Protein AF-A0A3D5G929-F1 (afdb_monomer)

Sequence (190 aa):
MGFYLAQMVGDTRGYILNRDEYFLKDYQKNLLKFQKLAESVGNKIENPSQKELLKTLIKLQKEYDDYYDKMIQLVKQGKQKEALELFSTKKGALILNEYYELNNYFGEKEQELLDAVTSNAEENIRFLVSAVLVGAVLGITIALITAFLISSGIAKTIGEAVNAIATSSTEIATTVEQQERTAIQQSAAV

Structure (mmCIF, N/CA/C/O backbone):
data_AF-A0A3D5G929-F1
#
_entry.id   AF-A0A3D5G929-F1
#
loop_
_atom_site.group_PDB
_atom_site.id
_atom_site.type_symbol
_atom_site.label_atom_id
_atom_site.label_alt_id
_atom_site.label_comp_id
_atom_site.label_asym_id
_atom_site.label_entity_id
_atom_site.label_seq_id
_atom_site.pdbx_PDB_ins_code
_atom_site.Cartn_x
_atom_site.Cartn_y
_atom_site.Cartn_z
_atom_site.occupancy
_atom_site.B_iso_or_equiv
_atom_site.auth_seq_id
_atom_site.auth_comp_id
_atom_site.auth_asym_id
_atom_site.auth_atom_id
_atom_site.pdbx_PDB_model_num
ATOM 1 N N . MET A 1 1 ? -7.472 -2.658 5.749 1.00 86.75 1 MET A N 1
ATOM 2 C CA . MET A 1 1 ? -7.748 -2.942 7.178 1.00 86.75 1 MET A CA 1
ATOM 3 C C . MET A 1 1 ? -8.923 -2.129 7.709 1.00 86.75 1 MET A C 1
ATOM 5 O O . MET A 1 1 ? -9.816 -2.741 8.284 1.00 86.75 1 MET A O 1
ATOM 9 N N . GLY A 1 2 ? -8.992 -0.817 7.438 1.00 89.88 2 GLY A N 1
ATOM 10 C CA . GLY A 1 2 ? -10.097 0.047 7.889 1.00 89.88 2 GLY A CA 1
ATOM 11 C C . GLY A 1 2 ? -11.519 -0.466 7.612 1.00 89.88 2 GLY A C 1
ATOM 12 O O . GLY A 1 2 ? -12.384 -0.308 8.464 1.00 89.88 2 GLY A O 1
ATOM 13 N N . PHE A 1 3 ? -11.755 -1.174 6.499 1.00 94.25 3 PHE A N 1
ATOM 14 C CA . PHE A 1 3 ? -13.056 -1.802 6.217 1.00 94.25 3 PHE A CA 1
ATOM 15 C C . PHE A 1 3 ? -13.526 -2.758 7.327 1.00 94.25 3 PHE A C 1
ATOM 17 O O . PHE A 1 3 ? -14.662 -2.657 7.779 1.00 94.25 3 PHE A O 1
ATOM 24 N N . TYR A 1 4 ? -12.665 -3.670 7.793 1.00 96.25 4 TYR A N 1
ATOM 25 C CA . TYR A 1 4 ? -13.053 -4.634 8.828 1.00 96.25 4 TYR A CA 1
ATOM 26 C C . TYR A 1 4 ? -13.252 -3.962 10.184 1.00 96.25 4 TYR A C 1
ATOM 28 O O . TYR A 1 4 ? -14.181 -4.326 10.895 1.00 96.25 4 TYR A O 1
ATOM 36 N N . LEU A 1 5 ? -12.450 -2.941 10.507 1.00 95.19 5 LEU A N 1
ATOM 37 C CA . LEU A 1 5 ? -12.665 -2.150 11.717 1.00 95.19 5 LEU A CA 1
ATOM 38 C C . LEU A 1 5 ? -14.003 -1.398 11.662 1.00 95.19 5 LEU A C 1
ATOM 40 O O . LEU A 1 5 ? -14.736 -1.390 12.642 1.00 95.19 5 LEU A O 1
ATOM 44 N N . ALA A 1 6 ? -14.370 -0.822 10.516 1.00 95.94 6 ALA A N 1
ATOM 45 C CA . ALA A 1 6 ? -15.661 -0.157 10.353 1.00 95.94 6 ALA A CA 1
ATOM 46 C C . ALA A 1 6 ? -16.845 -1.125 10.538 1.00 95.94 6 ALA A C 1
ATOM 48 O O . ALA A 1 6 ? -17.830 -0.767 11.183 1.00 95.94 6 ALA A O 1
ATOM 49 N N . GLN A 1 7 ? -16.731 -2.360 10.033 1.00 97.31 7 GLN A N 1
ATOM 50 C CA . GLN A 1 7 ? -17.728 -3.411 10.275 1.00 97.31 7 GLN A CA 1
ATOM 51 C C . GLN A 1 7 ? -17.813 -3.763 11.765 1.00 97.31 7 GLN A C 1
ATOM 53 O O . GLN A 1 7 ? -18.900 -3.717 12.329 1.00 97.31 7 GLN A O 1
ATOM 58 N N . MET A 1 8 ? -16.671 -3.969 12.434 1.00 96.50 8 MET A N 1
ATOM 59 C CA . MET A 1 8 ? -16.624 -4.189 13.887 1.00 96.50 8 MET A CA 1
ATOM 60 C C . MET A 1 8 ? -17.316 -3.061 14.667 1.00 96.50 8 MET A C 1
ATOM 62 O O . MET A 1 8 ? -18.037 -3.324 15.625 1.00 96.50 8 MET A O 1
ATOM 66 N N . VAL A 1 9 ? -17.135 -1.801 14.256 1.00 95.88 9 VAL A N 1
ATOM 67 C CA . VAL A 1 9 ? -17.811 -0.653 14.881 1.00 95.88 9 VAL A CA 1
ATOM 68 C C . VAL A 1 9 ? -19.327 -0.737 14.729 1.00 95.88 9 VAL A C 1
ATOM 70 O O . VAL A 1 9 ? -20.054 -0.462 15.687 1.00 95.88 9 VAL A O 1
ATOM 73 N N . GLY A 1 10 ? -19.801 -1.095 13.535 1.00 96.12 10 GLY A N 1
ATOM 74 C CA . GLY A 1 10 ? -21.219 -1.310 13.263 1.00 96.12 10 GLY A CA 1
ATOM 75 C C . GLY A 1 10 ? -21.793 -2.440 14.114 1.00 96.12 10 GLY A C 1
ATOM 76 O O . GLY A 1 10 ? -22.778 -2.228 14.821 1.00 96.12 10 GLY A O 1
ATOM 77 N N . ASP A 1 11 ? -21.125 -3.592 14.107 1.00 96.94 11 ASP A N 1
ATOM 78 C CA . ASP A 1 11 ? -21.522 -4.797 14.834 1.00 96.94 11 ASP A CA 1
ATOM 79 C C . ASP A 1 11 ? -21.633 -4.528 16.338 1.00 96.94 11 ASP A C 1
ATOM 81 O O . ASP A 1 11 ? -22.672 -4.760 16.956 1.00 96.94 11 ASP A O 1
ATOM 85 N N . THR A 1 12 ? -20.605 -3.935 16.941 1.00 94.19 12 THR A N 1
ATOM 86 C CA . THR A 1 12 ? -20.607 -3.645 18.376 1.00 94.19 12 THR A CA 1
ATOM 87 C C . THR A 1 12 ? -21.736 -2.700 18.776 1.00 94.19 12 THR A C 1
ATOM 89 O O . THR A 1 12 ? -22.414 -2.926 19.780 1.00 94.19 12 THR A O 1
ATOM 92 N N . ARG A 1 13 ? -21.982 -1.646 17.987 1.00 93.19 13 ARG A N 1
ATOM 93 C CA . ARG A 1 13 ? -23.102 -0.726 18.239 1.00 93.19 13 ARG A CA 1
ATOM 94 C C . ARG A 1 13 ? -24.446 -1.432 18.077 1.00 93.19 13 ARG A C 1
ATOM 96 O O . ARG A 1 13 ? -25.323 -1.234 18.914 1.00 93.19 13 ARG A O 1
ATOM 103 N N . GLY A 1 14 ? -24.587 -2.277 17.056 1.00 94.88 14 GLY A N 1
ATOM 104 C CA . GLY A 1 14 ? -25.770 -3.110 16.846 1.00 94.88 14 GLY A CA 1
ATOM 105 C C . GLY A 1 14 ? -26.055 -4.014 18.045 1.00 94.88 14 GLY A C 1
ATOM 106 O O . GLY A 1 14 ? -27.184 -4.044 18.537 1.00 94.88 14 GLY A O 1
ATOM 107 N N . TYR A 1 15 ? -25.023 -4.665 18.591 1.00 94.69 15 TYR A N 1
ATOM 108 C CA . TYR A 1 15 ? -25.152 -5.489 19.793 1.00 94.69 15 TYR A CA 1
ATOM 109 C C . TYR A 1 15 ? -25.559 -4.672 21.023 1.00 94.69 15 TYR A C 1
ATOM 111 O O . TYR A 1 15 ? -26.481 -5.050 21.738 1.00 94.69 15 TYR A O 1
ATOM 119 N N . ILE A 1 16 ? -24.906 -3.536 21.278 1.00 92.00 16 ILE A N 1
ATOM 120 C CA . ILE A 1 16 ? -25.207 -2.697 22.451 1.00 92.00 16 ILE A CA 1
ATOM 121 C C . ILE A 1 16 ? -26.654 -2.183 22.422 1.00 92.00 16 ILE A C 1
ATOM 123 O O . ILE A 1 16 ? -27.284 -2.071 23.478 1.00 92.00 16 ILE A O 1
ATOM 127 N N . LEU A 1 17 ? -27.174 -1.874 21.231 1.00 92.06 17 LEU A N 1
ATOM 128 C CA . LEU A 1 17 ? -28.532 -1.365 21.040 1.00 92.06 17 LEU A CA 1
ATOM 129 C C . LEU A 1 17 ? -29.590 -2.472 21.114 1.00 92.06 17 LEU A C 1
ATOM 131 O O . LEU A 1 17 ? -30.576 -2.320 21.832 1.00 92.06 17 LEU A O 1
ATOM 135 N N . ASN A 1 18 ? -29.382 -3.580 20.398 1.00 92.75 18 ASN A N 1
ATOM 136 C CA . ASN A 1 18 ? -30.426 -4.584 20.170 1.00 92.75 18 ASN A CA 1
ATOM 137 C C . ASN A 1 18 ? -30.227 -5.879 20.967 1.00 92.75 18 ASN A C 1
ATOM 139 O O . ASN A 1 18 ? -31.158 -6.672 21.073 1.00 92.75 18 ASN A O 1
ATOM 143 N N . ARG A 1 19 ? -29.029 -6.108 21.521 1.00 92.25 19 ARG A N 1
ATOM 144 C CA . ARG A 1 19 ? -28.614 -7.340 22.224 1.00 92.25 19 ARG A CA 1
ATOM 145 C C . ARG A 1 19 ? -28.762 -8.616 21.392 1.00 92.25 19 ARG A C 1
ATOM 147 O O . ARG A 1 19 ? -28.861 -9.710 21.940 1.00 92.25 19 ARG A O 1
ATOM 154 N N . ASP A 1 20 ? -28.770 -8.472 20.073 1.00 95.06 20 ASP A N 1
ATOM 155 C CA . ASP A 1 20 ? -28.843 -9.596 19.151 1.00 95.06 20 ASP A CA 1
ATOM 156 C C . ASP A 1 20 ? -27.451 -10.222 18.982 1.00 95.06 20 ASP A C 1
ATOM 158 O O . ASP A 1 20 ? -26.517 -9.590 18.483 1.00 95.06 20 ASP A O 1
ATOM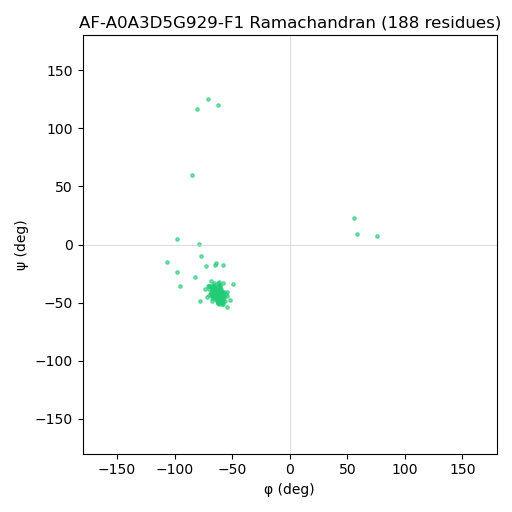 162 N N . GLU A 1 21 ? -27.321 -11.483 19.395 1.00 94.75 21 GLU A N 1
ATOM 163 C CA . GLU A 1 21 ? -26.096 -12.284 19.298 1.00 94.75 21 GLU A CA 1
ATOM 164 C C . GLU A 1 21 ? -25.576 -12.433 17.858 1.00 94.75 21 GLU A C 1
ATOM 166 O O . GLU A 1 21 ? -24.399 -12.747 17.665 1.00 94.75 21 GLU A O 1
ATOM 171 N N . TYR A 1 22 ? -26.407 -12.179 16.841 1.00 96.69 22 TYR A N 1
ATOM 172 C CA . TYR A 1 22 ? -25.966 -12.062 15.451 1.00 96.69 22 TYR A CA 1
ATOM 173 C C . TYR A 1 22 ? -24.805 -11.065 15.307 1.00 96.69 22 TYR A C 1
ATOM 175 O O . TYR A 1 22 ? -23.766 -11.403 14.738 1.00 96.69 22 TYR A O 1
ATOM 183 N N . PHE A 1 23 ? -24.933 -9.877 15.904 1.00 96.62 23 PHE A N 1
ATOM 184 C CA . PHE A 1 23 ? -23.905 -8.842 15.821 1.00 96.62 23 PHE A CA 1
ATOM 185 C C . PHE A 1 23 ? -22.608 -9.248 16.523 1.00 96.62 23 PHE A C 1
ATOM 187 O O . PHE A 1 23 ? -21.523 -8.952 16.036 1.00 96.62 23 PHE A O 1
ATOM 194 N N . LEU A 1 24 ? -22.688 -9.974 17.642 1.00 94.81 24 LEU A N 1
ATOM 195 C CA . LEU A 1 24 ? -21.486 -10.427 18.345 1.00 94.81 24 LEU A CA 1
ATOM 196 C C . LEU A 1 24 ? -20.706 -11.465 17.521 1.00 94.81 24 LEU A C 1
ATOM 198 O O . LEU A 1 24 ? -19.474 -11.460 17.514 1.00 94.81 24 LEU A O 1
ATOM 202 N N . LYS A 1 25 ? -21.414 -12.334 16.789 1.00 96.88 25 LYS A N 1
ATOM 203 C CA . LYS A 1 25 ? -20.792 -13.296 15.868 1.00 96.88 25 LYS A CA 1
ATOM 204 C C . LYS A 1 25 ? -20.114 -12.596 14.692 1.00 96.88 25 LYS A C 1
ATOM 206 O O . LYS A 1 25 ? -18.981 -12.947 14.353 1.00 96.88 25 LYS A O 1
ATOM 211 N N . ASP A 1 26 ? -20.777 -11.613 14.085 1.00 97.25 26 ASP A N 1
ATOM 212 C CA . ASP A 1 26 ? -20.194 -10.845 12.979 1.00 97.25 26 ASP A CA 1
ATOM 213 C C . ASP A 1 26 ? -18.995 -10.005 13.443 1.00 97.25 26 ASP A C 1
ATOM 215 O O . ASP A 1 26 ? -17.952 -10.030 12.781 1.00 97.25 26 ASP A O 1
ATOM 219 N N . TYR A 1 27 ? -19.054 -9.426 14.646 1.00 96.50 27 TYR A N 1
ATOM 220 C CA . TYR A 1 27 ? -17.917 -8.754 15.273 1.00 96.50 27 TYR A CA 1
ATOM 221 C C . TYR A 1 27 ? -16.686 -9.667 15.361 1.00 96.50 27 TYR A C 1
ATOM 223 O O . TYR A 1 27 ? -15.612 -9.328 14.861 1.00 96.50 27 TYR A O 1
ATOM 231 N N . GLN A 1 28 ? -16.840 -10.862 15.944 1.00 96.12 28 GLN A N 1
ATOM 232 C CA . GLN A 1 28 ? -15.747 -11.832 16.102 1.00 96.12 28 GLN A CA 1
ATOM 233 C C . GLN A 1 28 ? -15.174 -12.277 14.751 1.00 96.12 28 GLN A C 1
ATOM 235 O O . GLN A 1 28 ? -13.959 -12.414 14.580 1.00 96.12 28 GLN A O 1
ATOM 240 N N . LYS A 1 29 ? -16.046 -12.474 13.760 1.00 97.94 29 LYS A N 1
ATOM 241 C CA . LYS A 1 29 ? -15.648 -12.805 12.390 1.00 97.94 29 LYS A CA 1
ATOM 242 C C . LYS A 1 29 ? -14.837 -11.676 11.755 1.00 97.94 29 LYS A C 1
ATOM 244 O O . LYS A 1 29 ? -13.834 -11.951 11.094 1.00 97.94 29 LYS A O 1
ATOM 249 N N . ASN A 1 30 ? -15.250 -10.424 11.936 1.00 97.75 30 ASN A N 1
ATOM 250 C CA . ASN A 1 30 ? -14.552 -9.261 11.397 1.00 97.75 30 ASN A CA 1
ATOM 251 C C . ASN A 1 30 ? -13.223 -8.999 12.120 1.00 97.75 30 ASN A C 1
ATOM 253 O O . ASN A 1 30 ? -12.236 -8.703 11.446 1.00 97.75 30 ASN A O 1
ATOM 257 N N . LEU A 1 31 ? -13.147 -9.240 13.431 1.00 96.81 31 LEU A N 1
ATOM 258 C CA . LEU A 1 31 ? -11.898 -9.230 14.198 1.00 96.81 31 LEU A CA 1
ATOM 259 C C . LEU A 1 31 ? -10.887 -10.247 13.645 1.00 96.81 31 LEU A C 1
ATOM 261 O O . LEU A 1 31 ? -9.741 -9.899 13.364 1.00 96.81 31 LEU A O 1
ATOM 265 N N . LEU A 1 32 ? -11.316 -11.488 13.397 1.00 97.50 32 LEU A N 1
ATOM 266 C CA . LEU A 1 32 ? -10.439 -12.512 12.823 1.00 97.50 32 LEU A CA 1
ATOM 267 C C . LEU A 1 32 ? -9.951 -12.128 11.417 1.00 97.50 32 LEU A C 1
ATOM 269 O O . LEU A 1 32 ? -8.785 -12.333 11.075 1.00 97.50 32 LEU A O 1
ATOM 273 N N . LYS A 1 33 ? -10.833 -11.566 10.580 1.00 98.06 33 LYS A N 1
ATOM 274 C CA . LYS A 1 33 ? -10.457 -11.079 9.243 1.00 98.06 33 LYS A CA 1
ATOM 275 C C . LYS A 1 33 ? -9.475 -9.913 9.314 1.00 98.06 33 LYS A C 1
ATOM 277 O O . LYS A 1 33 ? -8.545 -9.868 8.511 1.00 98.06 33 LYS A O 1
ATOM 282 N N . PHE A 1 34 ? -9.663 -8.999 10.264 1.00 97.69 34 PHE A N 1
ATOM 283 C CA . PHE A 1 34 ? -8.732 -7.908 10.519 1.00 97.69 34 PHE A CA 1
ATOM 284 C C . PHE A 1 34 ? -7.342 -8.449 10.863 1.00 97.69 34 PHE A C 1
ATOM 286 O O . PHE A 1 34 ? -6.376 -8.072 10.207 1.00 97.69 34 PHE A O 1
ATOM 293 N N . GLN A 1 35 ? -7.252 -9.375 11.821 1.00 96.81 35 GLN A N 1
ATOM 294 C CA . GLN A 1 35 ? 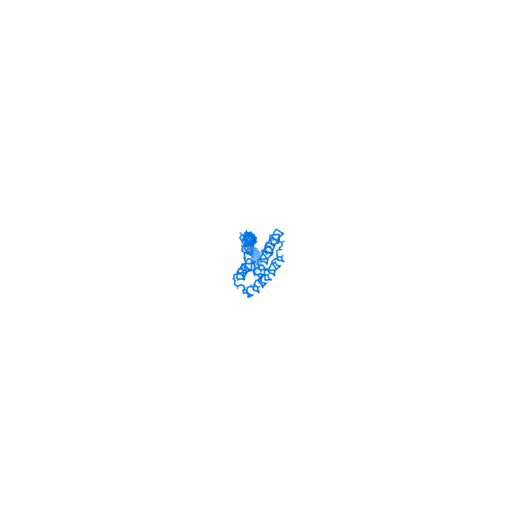-5.986 -9.961 12.273 1.00 96.81 35 GLN A CA 1
ATOM 295 C C . GLN A 1 35 ? -5.245 -10.673 11.138 1.00 96.81 35 GLN A C 1
ATOM 297 O O . GLN A 1 35 ? -4.071 -10.398 10.905 1.00 96.81 35 GLN A O 1
ATOM 302 N N . LYS A 1 36 ? -5.949 -11.511 10.366 1.00 97.75 36 LYS A N 1
ATOM 303 C CA . LYS A 1 36 ? -5.369 -12.194 9.197 1.00 97.75 36 LYS A CA 1
ATOM 304 C C . LYS A 1 36 ? -4.866 -11.215 8.141 1.00 97.75 36 LYS A C 1
ATOM 306 O O . LYS A 1 36 ? -3.817 -11.435 7.540 1.00 97.75 36 LYS A O 1
ATOM 311 N N . LEU A 1 37 ? -5.611 -10.136 7.893 1.00 97.06 37 LEU A N 1
ATOM 312 C CA . LEU A 1 37 ? -5.180 -9.112 6.947 1.00 97.06 37 LEU A CA 1
ATOM 313 C C . LEU A 1 37 ? -3.956 -8.355 7.472 1.00 97.06 37 LEU A C 1
ATOM 315 O O . LEU A 1 37 ? -3.027 -8.126 6.706 1.00 97.06 37 LEU A O 1
ATOM 319 N N . ALA A 1 38 ? -3.938 -7.988 8.753 1.00 96.56 38 ALA A N 1
ATOM 320 C CA . ALA A 1 38 ? -2.812 -7.299 9.372 1.00 96.56 38 ALA A CA 1
ATOM 321 C C . ALA A 1 38 ? -1.534 -8.152 9.325 1.00 96.56 38 ALA A C 1
ATOM 323 O O . ALA A 1 38 ? -0.481 -7.648 8.948 1.00 96.56 38 ALA A O 1
ATOM 324 N N . GLU A 1 39 ? -1.635 -9.452 9.606 1.00 97.00 39 GLU A N 1
ATOM 325 C CA . GLU A 1 39 ? -0.530 -10.405 9.461 1.00 97.00 39 GLU A CA 1
ATOM 326 C C . GLU A 1 39 ? -0.059 -10.507 8.003 1.00 97.00 39 GLU A C 1
ATOM 328 O O . GLU A 1 39 ? 1.127 -10.354 7.711 1.00 97.00 39 GLU A O 1
ATOM 333 N N . SER A 1 40 ? -0.993 -10.689 7.062 1.00 96.75 40 SER A N 1
ATOM 334 C CA . SER A 1 40 ? -0.660 -10.766 5.637 1.00 96.75 40 SER A CA 1
ATOM 335 C C . SER A 1 40 ? 0.012 -9.496 5.118 1.00 96.75 40 SER A C 1
ATOM 337 O O . SER A 1 40 ? 0.866 -9.598 4.239 1.00 96.75 40 SER A O 1
ATOM 339 N N . VAL A 1 41 ? -0.394 -8.319 5.598 1.00 95.00 41 VAL A N 1
ATOM 340 C CA . VAL A 1 41 ? 0.232 -7.044 5.235 1.00 95.00 41 VAL A CA 1
ATOM 341 C C . VAL A 1 41 ? 1.607 -6.938 5.893 1.00 95.00 41 VAL A C 1
ATOM 343 O O . VAL A 1 41 ? 2.580 -6.645 5.208 1.00 95.00 41 VAL A O 1
ATOM 346 N N . GLY A 1 42 ? 1.732 -7.270 7.179 1.00 95.38 42 G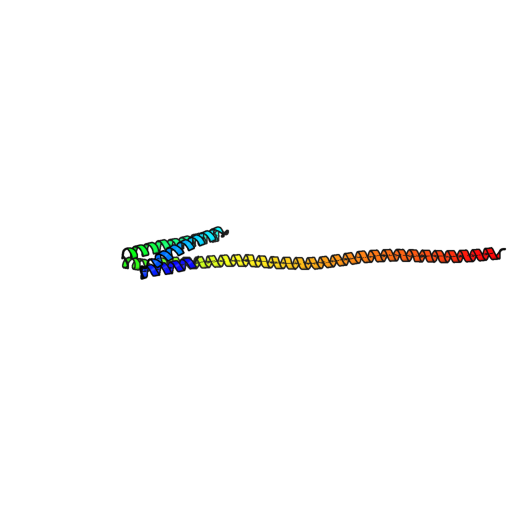LY A N 1
ATOM 347 C CA . GLY A 1 42 ? 3.004 -7.229 7.907 1.00 95.38 42 GLY A CA 1
ATOM 348 C C . GLY A 1 42 ? 4.101 -8.101 7.294 1.00 95.38 42 GLY A C 1
ATOM 349 O O . GLY A 1 42 ? 5.264 -7.702 7.298 1.00 95.38 42 GLY A O 1
ATOM 350 N N . ASN A 1 43 ? 3.729 -9.238 6.700 1.00 96.00 43 ASN A N 1
ATOM 351 C CA . ASN A 1 43 ? 4.655 -10.128 5.992 1.00 96.00 43 ASN A CA 1
ATOM 352 C C . ASN A 1 43 ? 5.135 -9.579 4.638 1.00 96.00 43 ASN A C 1
ATOM 354 O O . ASN A 1 43 ? 6.133 -10.063 4.114 1.00 96.00 43 ASN A O 1
ATOM 358 N N . LYS A 1 44 ? 4.426 -8.602 4.058 1.00 94.62 44 LYS A N 1
ATOM 359 C CA . LYS A 1 44 ? 4.767 -7.982 2.767 1.00 94.62 44 LYS A CA 1
ATOM 360 C C . LYS A 1 44 ? 5.511 -6.660 2.912 1.00 94.62 44 LYS A C 1
ATOM 362 O O . LYS A 1 44 ? 6.204 -6.256 1.989 1.00 94.62 44 LYS A O 1
ATOM 367 N N . ILE A 1 45 ? 5.357 -5.979 4.044 1.00 93.88 45 ILE A N 1
ATOM 368 C CA . ILE A 1 45 ? 6.076 -4.733 4.298 1.00 93.88 45 ILE A CA 1
ATOM 369 C C . ILE A 1 45 ? 7.552 -5.061 4.526 1.00 93.88 45 ILE A C 1
ATOM 371 O O . ILE A 1 45 ? 7.897 -5.811 5.439 1.00 93.88 45 ILE A O 1
ATOM 375 N N . GLU A 1 46 ? 8.440 -4.438 3.760 1.00 92.00 46 GLU A N 1
ATOM 376 C CA . GLU A 1 46 ? 9.886 -4.479 4.010 1.00 92.00 46 GLU A CA 1
ATOM 377 C C . GLU A 1 46 ? 10.353 -3.255 4.807 1.00 92.00 46 GLU A C 1
ATOM 379 O O . GLU A 1 46 ? 11.195 -3.372 5.701 1.00 92.00 46 GLU A O 1
ATOM 384 N N . ASN A 1 47 ? 9.743 -2.096 4.543 1.00 91.50 47 ASN A N 1
ATOM 385 C CA . ASN A 1 47 ? 10.098 -0.815 5.141 1.00 91.50 47 ASN A CA 1
ATOM 386 C C . ASN A 1 47 ? 9.904 -0.821 6.681 1.00 91.50 47 ASN A C 1
ATOM 388 O O . ASN A 1 47 ? 8.776 -0.995 7.157 1.00 91.50 47 ASN A O 1
ATOM 392 N N . PRO A 1 48 ? 10.966 -0.584 7.482 1.00 93.81 48 PRO A N 1
ATOM 393 C CA . PRO A 1 48 ? 10.875 -0.598 8.943 1.00 93.81 48 PRO A CA 1
ATOM 394 C C . PRO A 1 48 ? 9.880 0.419 9.515 1.00 93.81 48 PRO A C 1
ATOM 396 O O . PRO A 1 48 ? 9.136 0.095 10.437 1.00 93.81 48 PRO A O 1
ATOM 399 N N . SER A 1 49 ? 9.819 1.628 8.952 1.00 92.75 49 SER A N 1
ATOM 400 C CA . SER A 1 49 ? 8.894 2.671 9.403 1.00 92.75 49 SER A CA 1
ATOM 401 C C . SER A 1 49 ? 7.441 2.261 9.176 1.00 92.75 49 SER A C 1
ATOM 403 O O . SER A 1 49 ? 6.617 2.417 10.073 1.00 92.75 49 SER A O 1
ATOM 405 N N . GLN A 1 50 ? 7.123 1.657 8.028 1.00 94.00 50 GLN A N 1
ATOM 406 C CA . GLN A 1 50 ? 5.781 1.123 7.791 1.00 94.00 50 GLN A CA 1
ATOM 407 C C . GLN A 1 50 ? 5.434 -0.053 8.714 1.00 94.00 50 GLN A C 1
ATOM 409 O O . GLN A 1 50 ? 4.287 -0.164 9.149 1.00 94.00 50 GLN A O 1
ATOM 414 N N . LYS A 1 51 ? 6.403 -0.908 9.075 1.00 95.81 51 LYS A N 1
ATOM 415 C CA . LYS A 1 51 ? 6.165 -1.968 10.070 1.00 95.81 51 LYS A CA 1
ATOM 416 C C . LYS A 1 51 ? 5.757 -1.388 11.421 1.00 95.81 51 LYS A C 1
ATOM 418 O O . LYS A 1 51 ? 4.837 -1.911 12.045 1.00 95.81 51 LYS A O 1
ATOM 423 N N . GLU A 1 52 ? 6.403 -0.312 11.865 1.00 96.00 52 GLU A N 1
ATOM 424 C CA . GLU A 1 52 ? 6.042 0.360 13.120 1.00 96.00 52 GLU A CA 1
ATOM 425 C C . GLU A 1 52 ? 4.667 1.042 13.051 1.00 96.00 52 GLU A C 1
ATOM 427 O O . GLU A 1 52 ? 3.876 0.936 13.995 1.00 96.00 52 GLU A O 1
ATOM 432 N N . LEU A 1 53 ? 4.320 1.660 11.916 1.00 95.88 53 LEU A N 1
ATOM 433 C CA . LEU A 1 53 ? 2.971 2.195 11.695 1.00 95.88 53 LEU A CA 1
ATOM 434 C C . LEU A 1 53 ? 1.913 1.085 11.777 1.00 95.88 53 LEU A C 1
ATOM 436 O O . LEU A 1 53 ? 0.917 1.231 12.486 1.00 95.88 53 LEU A O 1
ATOM 440 N N . LEU A 1 54 ? 2.150 -0.058 11.124 1.00 97.06 54 LEU A N 1
ATOM 441 C CA . LEU A 1 54 ? 1.244 -1.205 11.178 1.00 97.06 54 LEU A CA 1
ATOM 442 C C . LEU A 1 54 ? 1.090 -1.747 12.606 1.00 97.06 54 LEU A C 1
ATOM 444 O O . LEU A 1 54 ? -0.032 -2.006 13.042 1.00 97.06 54 LEU A O 1
ATOM 448 N N . LYS A 1 55 ? 2.186 -1.892 13.360 1.00 97.56 55 LYS A N 1
ATOM 449 C CA . LYS A 1 55 ? 2.128 -2.301 14.776 1.00 97.56 55 LYS A CA 1
ATOM 450 C C . LYS A 1 55 ? 1.259 -1.354 15.599 1.00 97.56 55 LYS A C 1
ATOM 452 O O . LYS A 1 55 ? 0.476 -1.807 16.432 1.00 97.56 55 LYS A O 1
ATOM 457 N N . THR A 1 56 ? 1.365 -0.056 15.338 1.00 97.81 56 THR A N 1
ATOM 458 C CA . THR A 1 56 ? 0.575 0.969 16.026 1.00 97.81 56 THR A CA 1
ATOM 459 C C . THR A 1 56 ? -0.909 0.874 15.651 1.00 97.81 56 THR A C 1
ATOM 461 O O . THR A 1 56 ? -1.759 0.885 16.538 1.00 97.81 56 THR A O 1
ATOM 464 N N . LEU A 1 57 ? -1.240 0.645 14.374 1.00 97.94 57 LEU A N 1
ATOM 465 C CA . LEU A 1 57 ? -2.616 0.374 13.930 1.00 97.94 57 LEU A CA 1
ATOM 466 C C . LEU A 1 57 ? -3.218 -0.873 14.595 1.00 97.94 57 LEU A C 1
ATOM 468 O O . LEU A 1 57 ? -4.377 -0.856 15.011 1.00 97.94 57 LEU A O 1
ATOM 472 N N . ILE A 1 58 ? -2.438 -1.951 14.716 1.00 98.06 58 ILE A N 1
ATOM 473 C CA . ILE A 1 58 ? -2.861 -3.182 15.402 1.00 98.06 58 ILE A CA 1
ATOM 474 C C . ILE A 1 58 ? -3.104 -2.905 16.890 1.00 98.06 58 ILE A C 1
ATOM 476 O O . ILE A 1 58 ? -4.107 -3.354 17.445 1.00 98.06 58 ILE A O 1
ATOM 480 N N . LYS A 1 59 ? -2.224 -2.131 17.533 1.00 98.31 59 LYS A N 1
ATOM 481 C CA . LYS A 1 59 ? -2.387 -1.722 18.931 1.00 98.31 59 LYS A CA 1
ATOM 482 C C . LYS A 1 59 ? -3.6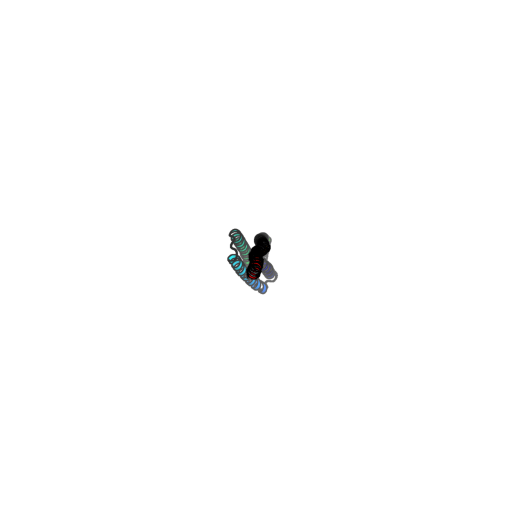76 -0.920 19.132 1.00 98.31 59 LYS A C 1
ATOM 484 O O . LYS A 1 59 ? -4.447 -1.258 20.023 1.00 98.31 59 LYS A O 1
ATOM 489 N N . LEU A 1 60 ? -3.951 0.071 18.283 1.00 98.25 60 LEU A N 1
ATOM 490 C CA . LEU A 1 60 ? -5.182 0.869 18.345 1.00 98.25 60 LEU A CA 1
ATOM 491 C C . LEU A 1 60 ? -6.436 0.009 18.143 1.00 98.25 60 LEU A C 1
ATOM 493 O O . LEU A 1 60 ? -7.410 0.153 18.880 1.00 98.25 60 LEU A O 1
ATOM 497 N N . GLN A 1 61 ? -6.407 -0.944 17.206 1.00 97.50 61 GLN A N 1
ATOM 498 C CA . GLN A 1 61 ? -7.505 -1.901 17.050 1.00 97.50 61 GLN A CA 1
ATOM 499 C C . GLN A 1 61 ? -7.704 -2.744 18.315 1.00 97.50 61 GLN A C 1
ATOM 501 O O . GLN A 1 61 ? -8.844 -2.969 18.723 1.00 97.50 61 GLN A O 1
ATOM 506 N N . LYS A 1 62 ? -6.622 -3.197 18.954 1.00 97.81 62 LYS A N 1
ATOM 507 C CA . LYS A 1 62 ? -6.714 -3.939 20.212 1.00 97.81 62 LYS A CA 1
ATOM 508 C C . LYS A 1 62 ? -7.279 -3.083 21.347 1.00 97.81 62 LYS A C 1
ATOM 510 O O . LYS A 1 62 ? -8.128 -3.553 22.092 1.00 97.81 62 LYS A O 1
ATOM 515 N N . GLU A 1 63 ? -6.855 -1.830 21.467 1.00 97.69 63 GLU A N 1
ATOM 516 C CA . GLU A 1 63 ? -7.412 -0.909 22.463 1.00 97.69 63 GLU A CA 1
ATOM 517 C C . GLU A 1 63 ? -8.906 -0.654 22.241 1.00 97.69 63 GLU A C 1
ATOM 519 O O . GLU A 1 63 ? -9.666 -0.535 23.206 1.00 97.69 63 GLU A O 1
ATOM 524 N N . TYR A 1 64 ? -9.332 -0.600 20.976 1.00 96.62 64 TYR A N 1
ATOM 525 C CA . TYR A 1 64 ? -10.739 -0.540 20.603 1.00 96.62 64 TYR A CA 1
ATOM 526 C C . TYR A 1 64 ? -11.494 -1.795 21.070 1.00 96.62 64 TYR A C 1
ATOM 528 O O . TYR A 1 64 ? -12.519 -1.671 21.739 1.00 96.62 64 TYR A O 1
ATOM 536 N N . ASP A 1 65 ? -10.969 -2.985 20.768 1.00 96.50 65 ASP A N 1
ATOM 537 C CA . ASP A 1 65 ? -11.546 -4.275 21.171 1.00 96.50 65 ASP A CA 1
ATOM 538 C C . ASP A 1 65 ? -11.670 -4.386 22.698 1.00 96.50 65 ASP A C 1
ATOM 540 O O . ASP A 1 65 ? -12.764 -4.589 23.219 1.00 96.50 65 ASP A O 1
ATOM 544 N N . ASP A 1 66 ? -10.591 -4.103 23.430 1.00 96.94 66 ASP A N 1
ATOM 545 C CA . ASP A 1 66 ? -10.566 -4.146 24.896 1.00 96.94 66 ASP A CA 1
ATOM 546 C C . ASP A 1 66 ? -11.541 -3.121 25.528 1.00 96.94 66 ASP A C 1
ATOM 548 O O . ASP A 1 66 ? -12.098 -3.350 26.607 1.00 96.94 66 ASP A O 1
ATOM 552 N N . TYR A 1 67 ? -11.742 -1.958 24.895 1.00 96.31 67 TYR A N 1
ATOM 553 C CA . TYR A 1 67 ? -12.700 -0.950 25.360 1.00 96.31 67 TYR A CA 1
ATOM 554 C C . TYR A 1 67 ? -14.149 -1.409 25.165 1.00 96.31 67 TYR A C 1
ATOM 556 O O . TYR A 1 67 ? -14.977 -1.237 26.065 1.00 96.31 67 TYR A O 1
ATOM 564 N N . TYR A 1 68 ? -14.460 -2.001 24.015 1.00 94.75 68 TYR A N 1
ATOM 565 C CA . TYR A 1 68 ? -15.818 -2.420 23.696 1.00 94.75 68 TYR A CA 1
ATOM 566 C C . TYR A 1 68 ? -16.205 -3.773 24.290 1.00 94.75 68 TYR A C 1
ATOM 568 O O . TYR A 1 68 ? -17.375 -3.934 24.630 1.00 94.75 68 TYR A O 1
ATOM 576 N N . ASP A 1 69 ? -15.266 -4.690 24.531 1.00 95.62 69 ASP A N 1
ATOM 577 C CA . ASP A 1 69 ? -15.546 -5.910 25.296 1.00 95.62 69 ASP A CA 1
ATOM 578 C C . ASP A 1 69 ? -16.069 -5.553 26.694 1.00 95.62 69 ASP A C 1
ATOM 580 O O . ASP A 1 69 ? -17.130 -6.024 27.098 1.00 95.62 69 ASP A O 1
ATOM 584 N N . LYS A 1 70 ? -15.441 -4.591 27.388 1.00 96.12 70 LYS A N 1
ATOM 585 C CA . LYS A 1 70 ? -15.949 -4.082 28.679 1.00 96.12 70 LYS A CA 1
ATOM 586 C C . LYS A 1 70 ? -17.392 -3.586 28.581 1.00 96.12 70 LYS A C 1
ATOM 588 O O . LYS A 1 70 ? -18.202 -3.863 29.463 1.00 96.12 70 LYS A O 1
ATOM 593 N N . MET A 1 71 ? -17.720 -2.867 27.510 1.00 94.94 71 MET A N 1
ATOM 594 C CA . MET A 1 71 ? -19.069 -2.354 27.277 1.00 94.94 71 MET A CA 1
ATOM 595 C C . MET A 1 71 ? -20.069 -3.484 27.002 1.00 94.94 71 MET A C 1
ATOM 597 O O . MET A 1 71 ? -21.154 -3.495 27.582 1.00 94.94 71 MET A O 1
ATOM 601 N N . ILE A 1 72 ? -19.685 -4.469 26.187 1.00 94.56 72 ILE A N 1
ATOM 602 C CA . ILE A 1 72 ? -20.464 -5.683 25.914 1.00 94.56 72 ILE A CA 1
ATOM 603 C C . ILE A 1 72 ? -20.737 -6.446 27.216 1.00 94.56 72 ILE A C 1
ATOM 605 O O . ILE A 1 72 ? -21.882 -6.824 27.466 1.00 94.56 72 ILE A O 1
ATOM 609 N N . GLN A 1 73 ? -19.733 -6.626 28.082 1.00 95.94 73 GLN A N 1
ATOM 610 C CA . GLN A 1 73 ? -19.906 -7.301 29.373 1.00 95.94 73 GLN A CA 1
ATOM 611 C C . GLN A 1 73 ? -20.887 -6.558 30.291 1.00 95.94 73 GLN A C 1
ATOM 613 O O . GLN A 1 73 ? -21.728 -7.193 30.929 1.00 95.94 73 GLN A O 1
ATOM 618 N N . LEU A 1 74 ? -20.828 -5.222 30.345 1.00 96.50 74 LEU A N 1
ATOM 619 C CA . LEU A 1 74 ? -21.784 -4.418 31.117 1.00 96.50 74 LEU A CA 1
ATOM 620 C C . LEU A 1 74 ? -23.218 -4.595 30.597 1.00 96.50 74 LEU A C 1
ATOM 622 O O . LEU A 1 74 ? -24.131 -4.846 31.384 1.00 96.50 74 LEU A O 1
ATOM 626 N N . VAL A 1 75 ? -23.415 -4.547 29.276 1.00 94.88 75 VAL A N 1
ATOM 627 C CA . VAL A 1 75 ? -24.732 -4.767 28.651 1.00 94.88 75 VAL A CA 1
ATOM 628 C C . VAL A 1 75 ? -25.252 -6.179 28.943 1.00 94.88 75 VAL A C 1
ATOM 630 O O . VAL A 1 75 ? -26.414 -6.322 29.331 1.00 94.88 75 VAL A O 1
ATOM 633 N N . LYS A 1 76 ? -24.398 -7.210 28.853 1.00 94.19 76 LYS A N 1
ATOM 634 C CA . LYS A 1 76 ? -24.743 -8.603 29.206 1.00 94.19 76 LYS A CA 1
ATOM 635 C C . LYS A 1 76 ? -25.167 -8.760 30.668 1.00 94.19 76 LYS A C 1
ATOM 637 O O . LYS A 1 76 ? -26.066 -9.538 30.964 1.00 94.19 76 LYS A O 1
ATOM 642 N N . GLN A 1 77 ? -24.563 -7.994 31.575 1.00 96.19 77 GLN A N 1
ATOM 643 C CA . GLN A 1 77 ? -24.914 -7.961 33.001 1.00 96.19 77 GLN A CA 1
ATOM 644 C C . GLN A 1 77 ? -26.167 -7.118 33.308 1.00 96.19 77 GLN A C 1
ATOM 646 O O . GLN A 1 77 ? -26.531 -6.973 34.472 1.00 96.19 77 GLN A O 1
ATOM 651 N N . GLY A 1 78 ? -26.812 -6.519 32.299 1.00 95.69 78 GLY A N 1
ATOM 652 C CA . GLY A 1 78 ? -27.950 -5.613 32.486 1.00 95.69 78 GLY A CA 1
ATOM 653 C C . GLY A 1 78 ? -27.573 -4.212 32.990 1.00 95.69 78 GLY A C 1
ATOM 654 O O . GLY A 1 78 ? -28.460 -3.400 33.252 1.00 95.69 78 GLY A O 1
ATOM 655 N N . LYS A 1 79 ? -26.276 -3.895 33.073 1.00 96.44 79 LYS A N 1
ATOM 656 C CA . LYS A 1 79 ? -25.707 -2.629 33.565 1.00 96.44 79 LYS A CA 1
ATOM 657 C C . LYS A 1 79 ? -25.653 -1.564 32.467 1.00 96.44 79 LYS A C 1
ATOM 659 O O . LYS A 1 79 ? -24.592 -1.099 32.050 1.00 96.44 79 LYS A O 1
ATOM 664 N N . GLN A 1 80 ? -26.825 -1.218 31.928 1.00 93.06 80 GLN A N 1
ATOM 665 C CA . GLN A 1 80 ? -26.931 -0.317 30.773 1.00 93.06 80 GLN A CA 1
ATOM 666 C C . GLN A 1 80 ? -26.466 1.113 31.100 1.00 93.06 80 GLN A C 1
ATOM 668 O O . GLN A 1 80 ? -25.914 1.785 30.232 1.00 93.06 80 GLN A O 1
ATOM 673 N N . LYS A 1 81 ? -26.681 1.585 32.336 1.00 94.69 81 LYS A N 1
ATOM 674 C CA . LYS A 1 81 ? -26.274 2.935 32.754 1.00 94.69 81 LYS A CA 1
ATOM 675 C C . LYS A 1 81 ? -24.754 3.056 32.784 1.00 94.69 81 LYS A C 1
ATOM 677 O O . LYS A 1 81 ? -24.211 3.980 32.196 1.00 94.69 81 LYS A O 1
ATOM 682 N N . GLU A 1 82 ? -24.081 2.072 33.362 1.00 96.50 82 GLU A N 1
ATOM 683 C CA . GLU A 1 82 ? -22.624 1.996 33.436 1.00 96.50 82 GLU A CA 1
ATOM 684 C C . GLU A 1 82 ? -22.002 1.857 32.040 1.00 96.50 82 GLU A C 1
ATOM 686 O O . GLU A 1 82 ? -20.974 2.466 31.745 1.00 96.50 82 GLU A O 1
ATOM 691 N N . ALA A 1 83 ? -22.646 1.102 31.140 1.00 94.62 83 ALA A N 1
ATOM 692 C CA . ALA A 1 83 ? -22.235 1.031 29.738 1.00 94.62 83 ALA A CA 1
ATOM 693 C C . ALA A 1 83 ? -22.348 2.399 29.036 1.00 94.62 83 ALA A C 1
ATOM 695 O O . ALA A 1 83 ? -21.455 2.778 28.276 1.00 94.62 83 ALA A O 1
ATOM 696 N N . LEU A 1 84 ? -23.414 3.160 29.309 1.00 92.88 84 LEU A N 1
ATOM 697 C CA . LEU A 1 84 ? -23.620 4.501 28.755 1.00 92.88 84 LEU A CA 1
ATOM 698 C C . LEU A 1 84 ? -22.641 5.532 29.338 1.00 92.88 84 LEU A C 1
ATOM 700 O O . LEU A 1 84 ? -22.136 6.382 28.604 1.00 92.88 84 LEU A O 1
ATOM 704 N N . GLU A 1 85 ? -22.333 5.450 30.631 1.00 95.69 85 GLU A N 1
ATOM 705 C CA . GLU A 1 85 ? -21.291 6.259 31.272 1.00 95.69 85 GLU A CA 1
ATOM 706 C C . GLU A 1 85 ? -19.925 5.979 30.641 1.00 95.69 85 GLU A C 1
ATOM 708 O O . GLU A 1 85 ? -19.222 6.910 30.239 1.00 95.69 85 GLU A O 1
ATOM 713 N N . LEU A 1 86 ? -19.585 4.699 30.443 1.00 94.81 86 LEU A N 1
ATOM 714 C CA . LEU A 1 86 ? -18.362 4.304 29.750 1.00 94.81 86 LEU A CA 1
ATOM 715 C C . LEU A 1 86 ? -18.330 4.845 28.315 1.00 94.81 86 LEU A C 1
ATOM 717 O O . LEU A 1 86 ? -17.298 5.368 27.889 1.00 94.81 86 LEU A O 1
ATOM 721 N N . PHE A 1 87 ? -19.441 4.769 27.577 1.00 93.38 87 PHE A N 1
ATOM 722 C CA . PHE A 1 87 ? -19.567 5.332 26.226 1.00 93.38 87 PHE A CA 1
ATOM 723 C C . PHE A 1 87 ? -19.380 6.857 26.209 1.00 93.38 87 PHE A C 1
ATOM 725 O O . PHE A 1 87 ? -18.694 7.401 25.341 1.00 93.38 87 PHE A O 1
ATOM 732 N N . SER A 1 88 ? -19.916 7.547 27.216 1.00 93.94 88 SER A N 1
ATOM 733 C CA . SER A 1 88 ? -19.858 9.009 27.346 1.00 93.94 88 SER A CA 1
ATOM 734 C C . SER A 1 88 ? -18.437 9.550 27.533 1.00 93.94 88 SER A C 1
ATOM 736 O O . SER A 1 88 ? -18.193 10.720 27.246 1.00 93.94 88 SER A O 1
ATOM 738 N N . THR A 1 89 ? -17.473 8.704 27.919 1.00 95.69 89 THR A N 1
ATOM 739 C CA . THR A 1 89 ? -16.041 9.068 27.959 1.00 95.69 89 THR A CA 1
ATOM 740 C C . THR A 1 89 ? -15.451 9.384 26.583 1.00 95.69 89 THR A C 1
ATOM 742 O O . THR A 1 89 ? -14.357 9.937 26.503 1.00 95.69 89 THR A O 1
ATOM 745 N N . LYS A 1 90 ? -16.134 9.008 25.489 1.00 95.00 90 LYS A N 1
ATOM 746 C CA . LYS A 1 90 ? -15.682 9.160 24.094 1.00 95.00 90 LYS A CA 1
ATOM 747 C C . LYS A 1 90 ? -14.356 8.463 23.768 1.00 95.00 90 LYS A C 1
ATOM 749 O O . LYS A 1 90 ? -13.855 8.624 22.657 1.00 95.00 90 LYS A O 1
ATOM 754 N N . LYS A 1 91 ? -13.812 7.635 24.668 1.00 95.69 91 LYS A N 1
ATOM 755 C CA . LYS A 1 91 ? -12.534 6.940 24.460 1.00 95.69 91 LYS A CA 1
ATOM 756 C C . LYS A 1 91 ? -12.524 6.124 23.164 1.00 95.69 91 LYS A C 1
ATOM 758 O O . LYS A 1 91 ? -11.579 6.228 22.392 1.00 95.69 91 LYS A O 1
ATOM 763 N N . GLY A 1 92 ? -13.598 5.385 22.879 1.00 94.38 92 GLY A N 1
ATOM 764 C CA . GLY A 1 92 ? -13.712 4.627 21.630 1.00 94.38 92 GLY A CA 1
ATOM 765 C C . GLY A 1 92 ? -13.683 5.501 20.369 1.00 94.38 92 GLY A C 1
ATOM 766 O O . GLY A 1 92 ? -13.163 5.068 19.350 1.00 94.38 92 GLY A O 1
ATOM 767 N N . ALA A 1 93 ? -14.209 6.730 20.426 1.00 95.12 93 ALA A N 1
ATOM 768 C CA . ALA A 1 93 ? -14.157 7.665 19.300 1.00 95.12 93 ALA A CA 1
ATOM 769 C C . ALA A 1 93 ? -12.747 8.239 19.097 1.00 95.12 93 ALA A C 1
ATOM 771 O O . ALA A 1 93 ? -12.307 8.361 17.960 1.00 95.12 93 ALA A O 1
ATOM 772 N N . LEU A 1 94 ? -12.028 8.533 20.185 1.00 97.50 94 LEU A N 1
ATOM 773 C CA . LEU A 1 94 ? -10.638 8.994 20.122 1.00 97.50 94 LEU A CA 1
ATOM 774 C C . LEU A 1 94 ? -9.723 7.933 19.496 1.00 97.50 94 LEU A C 1
ATOM 776 O O . LEU A 1 94 ? -8.992 8.249 18.565 1.00 97.50 94 LEU A O 1
ATOM 780 N N . ILE A 1 95 ? -9.848 6.672 19.929 1.00 97.69 95 ILE A N 1
ATOM 781 C CA . ILE A 1 95 ? -9.092 5.544 19.356 1.00 97.69 95 ILE A CA 1
ATOM 782 C C . ILE A 1 95 ? -9.372 5.403 17.853 1.00 97.69 95 ILE A C 1
ATOM 784 O O . ILE A 1 95 ? -8.453 5.193 17.067 1.00 97.69 95 ILE A O 1
ATOM 788 N N . LEU A 1 96 ? -10.640 5.519 17.438 1.00 96.69 96 LEU A N 1
ATOM 789 C CA . LEU A 1 96 ? -11.006 5.422 16.022 1.00 96.69 96 LEU A CA 1
ATOM 790 C C . LEU A 1 96 ? -10.450 6.577 15.190 1.00 96.69 96 LEU A C 1
ATOM 792 O O . LEU A 1 96 ? -9.995 6.335 14.077 1.00 96.69 96 LEU A O 1
ATOM 796 N N . ASN A 1 97 ? -10.489 7.807 15.702 1.00 97.69 97 ASN A N 1
ATOM 797 C CA . ASN A 1 97 ? -9.939 8.956 14.988 1.00 97.69 97 ASN A CA 1
ATOM 798 C C . ASN A 1 97 ? -8.434 8.788 14.768 1.00 97.69 97 ASN A C 1
ATOM 800 O O . ASN A 1 97 ? -7.980 8.884 13.632 1.00 97.69 97 ASN A O 1
ATOM 804 N N . GLU A 1 98 ? -7.695 8.435 15.822 1.00 97.75 98 GLU A N 1
ATOM 805 C CA . GLU A 1 98 ? -6.257 8.166 15.729 1.00 97.75 98 GLU A CA 1
ATOM 806 C C . GLU A 1 98 ? -5.967 7.013 14.756 1.00 97.75 98 GLU A C 1
ATOM 808 O O . GLU A 1 98 ? -5.072 7.105 13.917 1.00 97.75 98 GLU A O 1
ATOM 813 N N . TYR A 1 99 ? -6.776 5.948 14.795 1.00 97.88 99 TYR A N 1
ATOM 814 C CA . TYR A 1 99 ? -6.663 4.848 13.842 1.00 97.88 99 TYR A CA 1
ATOM 815 C C . TYR A 1 99 ? -6.869 5.316 12.397 1.00 97.88 99 TYR A C 1
ATOM 817 O O . TYR A 1 99 ? -6.104 4.921 11.519 1.00 97.88 99 TYR A O 1
ATOM 825 N N . TYR A 1 100 ? -7.902 6.117 12.118 1.00 97.06 100 TYR A N 1
ATOM 826 C CA . TYR A 1 100 ? -8.198 6.563 10.756 1.00 97.06 100 TYR A CA 1
ATOM 827 C C . TYR A 1 100 ? -7.136 7.517 10.220 1.00 97.06 100 TYR A C 1
ATOM 829 O O . TYR A 1 100 ? -6.709 7.343 9.081 1.00 97.06 100 TYR A O 1
ATOM 837 N N . GLU A 1 101 ? -6.671 8.465 11.033 1.00 96.94 101 GLU A N 1
ATOM 838 C CA . GLU A 1 101 ? -5.563 9.354 10.675 1.00 96.94 101 GLU A CA 1
ATOM 839 C C . GLU A 1 101 ? -4.311 8.545 10.332 1.00 96.94 101 GLU A C 1
ATOM 841 O O . GLU A 1 101 ? -3.730 8.709 9.257 1.00 96.94 101 GLU A O 1
ATOM 846 N N . LEU A 1 102 ? -3.951 7.588 11.190 1.00 97.00 102 LEU A N 1
ATOM 847 C CA . LEU A 1 102 ? -2.779 6.750 10.980 1.00 97.00 102 LEU A CA 1
ATOM 848 C C . LEU A 1 102 ? -2.933 5.808 9.778 1.00 97.00 102 LEU A C 1
ATOM 850 O O . LEU A 1 102 ? -1.972 5.583 9.047 1.00 97.00 102 LEU A O 1
ATOM 854 N N . ASN A 1 103 ? -4.127 5.258 9.545 1.00 96.25 103 ASN A N 1
ATOM 855 C CA . ASN A 1 103 ? -4.396 4.372 8.411 1.00 96.25 103 ASN A CA 1
ATOM 856 C C . ASN A 1 103 ? -4.367 5.144 7.084 1.00 96.25 103 ASN A C 1
ATOM 858 O O . ASN A 1 103 ? -3.910 4.600 6.082 1.00 96.25 103 ASN A O 1
ATOM 862 N N . ASN A 1 104 ? -4.839 6.393 7.072 1.00 96.00 104 ASN A N 1
ATOM 863 C CA . ASN A 1 104 ? -4.745 7.262 5.901 1.00 96.00 104 ASN A CA 1
ATOM 864 C C . ASN A 1 104 ? -3.288 7.620 5.616 1.00 96.00 104 ASN A C 1
ATOM 866 O O . ASN A 1 104 ? -2.826 7.394 4.504 1.00 96.00 104 ASN A O 1
ATOM 870 N N . TYR A 1 105 ? -2.542 8.046 6.638 1.00 95.69 105 TYR A N 1
ATOM 871 C CA . TYR A 1 105 ? -1.111 8.319 6.510 1.00 95.69 105 TYR A CA 1
ATOM 872 C C . TYR A 1 105 ? -0.322 7.090 6.027 1.00 95.69 105 TYR A C 1
ATOM 874 O O . TYR A 1 105 ? 0.545 7.193 5.162 1.00 95.69 105 TYR A O 1
ATOM 882 N N . PHE A 1 106 ? -0.651 5.904 6.546 1.00 94.81 106 PHE A N 1
ATOM 883 C CA . PHE A 1 106 ? -0.079 4.641 6.084 1.00 94.81 106 PHE A CA 1
ATOM 884 C C . PHE A 1 106 ? -0.350 4.409 4.587 1.00 94.81 106 PHE A C 1
ATOM 886 O O . PHE A 1 106 ? 0.563 4.049 3.849 1.00 94.81 106 PHE A O 1
ATOM 893 N N . GLY A 1 107 ? -1.586 4.642 4.131 1.00 93.50 107 GLY A N 1
ATOM 894 C CA . GLY A 1 107 ? -1.964 4.508 2.722 1.00 93.50 107 GLY A CA 1
ATOM 895 C C . GLY A 1 107 ? -1.293 5.534 1.806 1.00 93.50 107 GLY A C 1
ATOM 896 O O . GLY A 1 107 ? -0.821 5.170 0.734 1.00 93.50 107 GLY A O 1
ATOM 897 N N . GLU A 1 108 ? -1.194 6.791 2.238 1.00 95.25 108 GLU A N 1
ATOM 898 C CA . GLU A 1 108 ? -0.504 7.857 1.500 1.00 95.25 108 GLU A CA 1
ATOM 899 C C . GLU A 1 108 ? 0.981 7.540 1.310 1.00 95.25 108 GLU A C 1
ATOM 901 O O . GLU A 1 108 ? 1.510 7.701 0.213 1.00 95.25 108 GLU A O 1
ATOM 906 N N . LYS A 1 109 ? 1.648 7.025 2.351 1.00 92.88 109 LYS A N 1
ATOM 907 C CA . LYS A 1 109 ? 3.060 6.631 2.262 1.00 92.88 109 LYS A CA 1
ATOM 908 C C . LYS A 1 109 ? 3.289 5.458 1.321 1.00 92.88 109 LYS A C 1
ATOM 910 O O . LYS A 1 109 ? 4.312 5.425 0.644 1.00 92.88 109 LYS A O 1
ATOM 915 N N . GLU A 1 110 ? 2.364 4.506 1.271 1.00 91.00 110 GLU A N 1
ATOM 916 C CA . GLU A 1 110 ? 2.445 3.411 0.305 1.00 91.00 110 GLU A CA 1
ATOM 917 C C . GLU A 1 110 ? 2.238 3.913 -1.127 1.00 91.00 110 GLU A C 1
ATOM 919 O O . GLU A 1 110 ? 2.985 3.530 -2.026 1.00 91.00 110 GLU A O 1
ATOM 924 N N . GLN A 1 111 ? 1.284 4.824 -1.337 1.00 93.81 111 GLN A N 1
ATOM 925 C CA . GLN A 1 111 ? 1.054 5.424 -2.649 1.00 93.81 111 GLN A CA 1
ATOM 926 C C . GLN A 1 111 ? 2.272 6.227 -3.128 1.00 93.81 111 GLN A C 1
ATOM 928 O O . GLN A 1 111 ? 2.700 6.052 -4.262 1.00 93.81 111 GLN A O 1
ATOM 933 N N . GLU A 1 112 ? 2.884 7.032 -2.256 1.00 93.50 112 GLU A N 1
ATOM 934 C CA . GLU A 1 112 ? 4.097 7.798 -2.571 1.00 93.50 112 GLU A CA 1
ATOM 935 C C . GLU A 1 112 ? 5.258 6.885 -3.008 1.00 93.50 112 GLU A C 1
ATOM 937 O O . GLU A 1 112 ? 5.968 7.185 -3.970 1.00 93.50 112 GLU A O 1
ATOM 942 N N . LEU A 1 113 ? 5.435 5.737 -2.340 1.00 90.44 113 LEU A N 1
ATOM 943 C CA . LEU A 1 113 ? 6.444 4.747 -2.724 1.00 90.44 113 LEU A CA 1
ATOM 944 C C . LEU A 1 113 ? 6.131 4.106 -4.080 1.00 90.44 113 LEU A C 1
ATOM 946 O O . LEU A 1 113 ? 7.033 3.960 -4.907 1.00 90.44 113 LEU A O 1
ATOM 950 N N . LEU A 1 114 ? 4.871 3.739 -4.325 1.00 91.31 114 LEU A N 1
ATOM 951 C CA . LEU A 1 114 ? 4.442 3.169 -5.603 1.00 91.31 114 LEU A CA 1
ATOM 952 C C . LEU A 1 114 ? 4.623 4.158 -6.757 1.00 91.31 114 LEU A C 1
ATOM 954 O O . LEU A 1 114 ? 5.108 3.767 -7.822 1.00 91.31 114 LEU A O 1
ATOM 958 N N . ASP A 1 115 ? 4.301 5.431 -6.543 1.00 94.31 115 ASP A N 1
ATOM 959 C CA . ASP A 1 115 ? 4.468 6.492 -7.536 1.00 94.31 115 ASP A CA 1
ATOM 960 C C . ASP A 1 115 ? 5.953 6.702 -7.862 1.00 94.31 115 ASP A C 1
ATOM 962 O O . ASP A 1 115 ? 6.333 6.777 -9.033 1.00 94.31 115 ASP A O 1
ATOM 966 N N . ALA A 1 116 ? 6.822 6.709 -6.845 1.00 92.19 116 ALA A N 1
ATOM 967 C CA . ALA A 1 116 ? 8.266 6.820 -7.035 1.00 92.19 116 ALA A CA 1
ATOM 968 C C . ALA A 1 116 ? 8.844 5.625 -7.813 1.00 92.19 116 ALA A C 1
ATOM 970 O O . ALA A 1 116 ? 9.654 5.807 -8.726 1.00 92.19 116 ALA A O 1
ATOM 971 N N . VAL A 1 117 ? 8.430 4.396 -7.488 1.00 90.00 117 VAL A N 1
ATOM 972 C CA . VAL A 1 117 ? 8.868 3.187 -8.208 1.00 90.00 117 VAL A CA 1
ATOM 973 C C . VAL A 1 117 ? 8.376 3.203 -9.656 1.00 90.00 117 VAL A C 1
ATOM 975 O O . VAL A 1 117 ? 9.148 2.905 -10.569 1.00 90.00 117 VAL A O 1
ATOM 978 N N . THR A 1 118 ? 7.122 3.593 -9.880 1.00 93.12 118 THR A N 1
ATOM 979 C CA . THR A 1 118 ? 6.519 3.654 -11.218 1.00 93.12 118 THR A CA 1
ATOM 980 C C . THR A 1 118 ? 7.205 4.705 -12.086 1.00 93.12 118 THR A C 1
ATOM 982 O O . THR A 1 118 ? 7.594 4.402 -13.210 1.00 93.12 118 THR A O 1
ATOM 985 N N . SER A 1 119 ? 7.448 5.901 -11.545 1.00 93.56 119 SER A N 1
ATOM 986 C CA . SER A 1 119 ? 8.154 6.979 -12.247 1.00 93.56 119 SER A CA 1
ATOM 987 C C . SER A 1 119 ? 9.565 6.558 -12.684 1.00 93.56 119 SER A C 1
ATOM 989 O O . SER A 1 119 ? 9.933 6.709 -13.850 1.00 93.56 119 SER A O 1
ATOM 991 N N . ASN A 1 120 ? 10.328 5.915 -11.790 1.00 92.38 120 ASN A N 1
ATOM 992 C CA . ASN A 1 120 ? 11.649 5.372 -12.127 1.00 92.38 120 ASN A CA 1
ATOM 993 C C . ASN A 1 120 ? 11.575 4.289 -13.220 1.00 92.38 120 ASN A C 1
ATOM 995 O O . ASN A 1 120 ? 12.435 4.218 -14.100 1.00 92.38 120 ASN A O 1
ATOM 999 N N . ALA A 1 121 ? 10.557 3.425 -13.182 1.00 92.69 121 ALA A N 1
ATOM 1000 C CA . ALA A 1 121 ? 10.361 2.408 -14.210 1.00 92.69 121 ALA A CA 1
ATOM 1001 C C . ALA A 1 121 ? 10.042 3.034 -15.579 1.00 92.69 121 ALA A C 1
ATOM 1003 O O . ALA A 1 121 ? 10.593 2.600 -16.593 1.00 92.69 121 ALA A O 1
ATOM 1004 N N . GLU A 1 122 ? 9.206 4.073 -15.619 1.00 94.38 122 GLU A N 1
ATOM 1005 C CA . GLU A 1 122 ? 8.891 4.806 -16.848 1.00 94.38 122 GLU A CA 1
ATOM 1006 C C . GLU A 1 122 ? 10.120 5.500 -17.446 1.00 94.38 122 GLU A C 1
ATOM 1008 O O . GLU A 1 122 ? 10.329 5.438 -18.662 1.00 94.38 122 GLU A O 1
ATOM 1013 N N . GLU A 1 123 ? 10.962 6.123 -16.617 1.00 94.31 123 GLU A N 1
ATOM 1014 C CA . GLU A 1 123 ? 12.218 6.732 -17.064 1.00 94.31 123 GLU A CA 1
ATOM 1015 C C . GLU A 1 123 ? 13.158 5.686 -17.680 1.00 94.31 123 GLU A C 1
ATOM 1017 O O . GLU A 1 123 ? 13.662 5.873 -18.792 1.00 94.31 123 GLU A O 1
ATOM 1022 N N . ASN A 1 124 ? 13.311 4.534 -17.022 1.00 93.38 124 ASN A N 1
ATOM 1023 C CA . ASN A 1 124 ? 14.117 3.425 -17.531 1.00 93.38 124 ASN A CA 1
ATOM 1024 C C . ASN A 1 124 ? 13.588 2.886 -18.867 1.00 93.38 124 ASN A C 1
ATOM 1026 O O . ASN A 1 124 ? 14.369 2.611 -19.779 1.00 93.38 124 ASN A O 1
ATOM 1030 N N . ILE A 1 125 ? 12.266 2.771 -19.023 1.00 95.56 125 ILE A N 1
ATOM 1031 C CA . ILE A 1 125 ? 11.651 2.366 -20.294 1.00 95.56 125 ILE A CA 1
ATOM 1032 C C . ILE A 1 125 ? 11.964 3.388 -21.390 1.00 95.56 125 ILE A C 1
ATOM 1034 O O . ILE A 1 125 ? 12.358 3.001 -22.491 1.00 95.56 125 ILE A O 1
ATOM 1038 N N . ARG A 1 126 ? 11.845 4.691 -21.108 1.00 94.81 126 ARG A N 1
ATOM 1039 C CA . ARG A 1 126 ? 12.178 5.748 -22.081 1.00 94.81 126 ARG A CA 1
ATOM 1040 C C . ARG A 1 126 ? 13.647 5.707 -22.489 1.00 94.81 126 ARG A C 1
ATOM 1042 O O . ARG A 1 126 ? 13.955 5.859 -23.676 1.00 94.81 126 ARG A O 1
ATOM 1049 N N . PHE A 1 127 ? 14.544 5.473 -21.533 1.00 96.06 127 PHE A N 1
ATOM 1050 C CA . PHE A 1 127 ? 15.965 5.295 -21.807 1.00 96.06 127 PHE A CA 1
ATOM 1051 C C . PHE A 1 127 ? 16.213 4.081 -22.710 1.00 96.06 127 PHE A C 1
ATOM 1053 O O . PHE A 1 127 ? 16.894 4.209 -23.725 1.00 96.06 127 PHE A O 1
ATOM 1060 N N . LEU A 1 128 ? 15.608 2.928 -22.405 1.00 95.88 128 LEU A N 1
ATOM 1061 C CA . LEU A 1 128 ? 15.733 1.715 -23.217 1.00 95.88 128 LEU A CA 1
ATOM 1062 C C . LEU A 1 128 ? 15.208 1.913 -24.641 1.00 95.88 128 LEU A C 1
ATOM 1064 O O . LEU A 1 128 ? 15.887 1.543 -25.596 1.00 95.88 128 LEU A O 1
ATOM 1068 N N . VAL A 1 129 ? 14.040 2.541 -24.802 1.00 97.25 129 VAL A N 1
ATOM 1069 C CA . VAL A 1 129 ? 13.490 2.872 -26.126 1.00 97.25 129 VAL A CA 1
ATOM 1070 C C . VAL A 1 129 ? 14.462 3.763 -26.901 1.00 97.25 129 VAL A C 1
ATOM 1072 O O . VAL A 1 129 ? 14.749 3.496 -28.067 1.00 97.25 129 VAL A O 1
ATOM 1075 N N . SER A 1 130 ? 15.027 4.779 -26.247 1.00 95.25 130 SER A N 1
ATOM 1076 C CA . SER A 1 130 ? 16.009 5.675 -26.867 1.00 95.25 130 SER A CA 1
ATOM 1077 C C . SER A 1 130 ? 17.288 4.934 -27.267 1.00 95.25 130 SER A C 1
ATOM 1079 O O . SER A 1 130 ? 17.776 5.106 -28.382 1.00 95.25 130 SER A O 1
ATOM 1081 N N . ALA A 1 131 ? 17.804 4.060 -26.400 1.00 96.88 131 ALA A N 1
ATOM 1082 C CA . ALA A 1 131 ? 18.984 3.246 -26.674 1.00 96.88 131 ALA A CA 1
ATOM 1083 C C . ALA A 1 131 ? 18.763 2.290 -27.857 1.00 96.88 131 ALA A C 1
ATOM 1085 O O . ALA A 1 131 ? 19.642 2.157 -28.708 1.00 96.88 131 ALA A O 1
ATOM 1086 N N . VAL A 1 132 ? 17.579 1.675 -27.958 1.00 97.69 132 VAL A N 1
ATOM 1087 C CA . VAL A 1 132 ? 17.204 0.815 -29.092 1.00 97.69 132 VAL A CA 1
ATOM 1088 C C . VAL A 1 132 ? 17.149 1.614 -30.392 1.00 97.69 132 VAL A C 1
ATOM 1090 O O . VAL A 1 132 ? 17.703 1.168 -31.395 1.00 97.69 132 VAL A O 1
ATOM 1093 N N . LEU A 1 133 ? 16.535 2.801 -30.390 1.00 97.75 133 LEU A N 1
ATOM 1094 C CA . LEU A 1 133 ? 16.463 3.653 -31.581 1.00 97.75 133 LEU A CA 1
ATOM 1095 C C . LEU A 1 133 ? 17.853 4.104 -32.044 1.00 97.75 133 LEU A C 1
ATOM 1097 O O . LEU A 1 133 ? 18.175 3.987 -33.226 1.00 97.75 133 LEU A O 1
ATOM 1101 N N . VAL A 1 134 ? 18.700 4.563 -31.118 1.00 97.81 134 VAL A N 1
ATOM 1102 C CA . VAL A 1 134 ? 20.088 4.944 -31.424 1.00 97.81 134 VAL A CA 1
ATOM 1103 C C . VAL A 1 134 ? 20.876 3.741 -31.943 1.00 97.81 134 VAL A C 1
ATOM 1105 O O . VAL A 1 134 ? 21.554 3.847 -32.964 1.00 97.81 134 VAL A O 1
ATOM 1108 N N . GLY A 1 135 ? 20.746 2.581 -31.297 1.00 97.94 135 GLY A N 1
ATOM 1109 C CA . GLY A 1 135 ? 21.381 1.338 -31.730 1.00 97.94 135 GLY A CA 1
ATOM 1110 C C . GLY A 1 135 ? 20.950 0.913 -33.135 1.00 97.94 135 GLY A C 1
ATOM 1111 O O . GLY A 1 135 ? 21.794 0.528 -33.942 1.00 97.94 135 GLY A O 1
ATOM 1112 N N . ALA A 1 136 ? 19.663 1.049 -33.466 1.00 97.62 136 ALA A N 1
ATOM 1113 C CA . ALA A 1 136 ? 19.141 0.754 -34.798 1.00 97.62 136 ALA A CA 1
ATOM 1114 C C . ALA A 1 136 ? 19.729 1.690 -35.866 1.00 97.62 136 ALA A C 1
ATOM 1116 O O . ALA A 1 136 ? 20.195 1.221 -36.906 1.00 97.62 136 ALA A O 1
ATOM 1117 N N . VAL A 1 137 ? 19.772 3.001 -35.600 1.00 98.06 137 VAL A N 1
ATOM 1118 C CA . VAL A 1 137 ? 20.370 3.989 -36.517 1.00 98.06 137 VAL A CA 1
ATOM 1119 C C . VAL A 1 137 ? 21.861 3.718 -36.725 1.00 98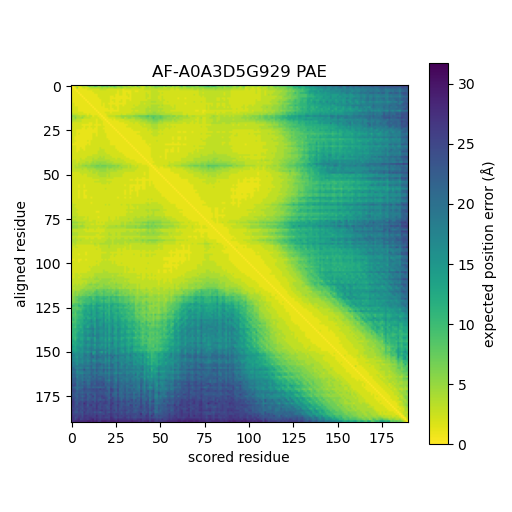.06 137 VAL A C 1
ATOM 1121 O O . VAL A 1 137 ? 22.336 3.723 -37.864 1.00 98.06 137 VAL A O 1
ATOM 1124 N N . LEU A 1 138 ? 22.605 3.431 -35.654 1.00 97.69 138 LEU A N 1
ATOM 1125 C CA . LEU A 1 138 ? 24.021 3.071 -35.742 1.00 97.69 138 LEU A CA 1
ATOM 1126 C C . LEU A 1 138 ? 24.225 1.776 -36.535 1.00 97.69 138 LEU A C 1
ATOM 1128 O O . LEU A 1 138 ? 25.103 1.726 -37.392 1.00 97.69 138 LEU A O 1
ATOM 1132 N N . GLY A 1 139 ? 23.388 0.761 -36.309 1.00 98.06 139 GLY A N 1
ATOM 1133 C CA . GLY A 1 139 ? 23.423 -0.496 -37.054 1.00 98.06 139 GLY A CA 1
ATOM 1134 C C . GLY A 1 139 ? 23.226 -0.290 -38.556 1.00 98.06 139 GLY A C 1
ATOM 1135 O O . GLY A 1 139 ? 24.026 -0.780 -39.352 1.00 98.06 139 GLY A O 1
ATOM 1136 N N . ILE A 1 140 ? 22.219 0.501 -38.946 1.00 98.25 140 ILE A N 1
ATOM 1137 C CA . ILE A 1 140 ? 21.979 0.864 -40.353 1.00 98.25 140 ILE A CA 1
ATOM 1138 C C . ILE A 1 140 ? 23.183 1.619 -40.923 1.00 98.25 140 ILE A C 1
ATOM 1140 O O . ILE A 1 140 ? 23.649 1.310 -42.017 1.00 98.25 140 ILE A O 1
ATOM 1144 N N . THR A 1 141 ? 23.726 2.578 -40.174 1.00 98.12 141 THR A N 1
ATOM 1145 C CA . THR A 1 141 ? 24.873 3.383 -40.617 1.00 98.12 141 THR A CA 1
ATOM 1146 C C . THR A 1 141 ? 26.107 2.513 -40.860 1.00 98.12 141 THR A C 1
ATOM 1148 O O . THR A 1 141 ? 26.748 2.624 -41.903 1.00 98.12 141 THR A O 1
ATOM 1151 N N . ILE A 1 142 ? 26.415 1.594 -39.941 1.00 98.00 142 ILE A N 1
ATOM 1152 C CA . ILE A 1 142 ? 27.528 0.644 -40.081 1.00 98.00 142 ILE A CA 1
ATOM 1153 C C . ILE A 1 142 ? 27.297 -0.296 -41.272 1.00 98.00 142 ILE A C 1
ATOM 1155 O O . ILE A 1 142 ? 28.226 -0.553 -42.041 1.00 98.00 142 ILE A O 1
ATOM 1159 N N . ALA A 1 143 ? 26.069 -0.780 -41.472 1.00 98.12 143 ALA A N 1
ATOM 1160 C CA . ALA A 1 143 ? 25.728 -1.620 -42.618 1.00 98.12 143 ALA A CA 1
ATOM 1161 C C . ALA A 1 143 ? 25.930 -0.878 -43.953 1.00 98.12 143 ALA A C 1
ATOM 1163 O O . ALA A 1 143 ? 26.496 -1.432 -44.892 1.00 98.12 143 ALA A O 1
ATOM 1164 N N . LEU A 1 144 ? 25.544 0.399 -44.031 1.00 98.12 144 LEU A N 1
ATOM 1165 C CA . LEU A 1 144 ? 25.753 1.224 -45.224 1.00 98.12 144 LEU A CA 1
ATOM 1166 C C . LEU A 1 144 ? 27.237 1.505 -45.482 1.00 98.12 144 LEU A C 1
ATOM 1168 O O . LEU A 1 144 ? 27.692 1.382 -46.619 1.00 98.12 144 LEU A O 1
ATOM 1172 N N . ILE A 1 145 ? 28.008 1.836 -44.440 1.00 98.06 145 ILE A N 1
ATOM 1173 C CA . ILE A 1 145 ? 29.456 2.068 -44.557 1.00 98.06 145 ILE A CA 1
ATOM 1174 C C . ILE A 1 145 ? 30.157 0.800 -45.048 1.00 98.06 145 ILE A C 1
ATOM 1176 O O . ILE A 1 145 ? 30.955 0.857 -45.982 1.00 98.06 145 ILE A O 1
ATOM 1180 N N . THR A 1 146 ? 29.848 -0.354 -44.457 1.00 97.56 146 THR A N 1
ATOM 1181 C CA . THR A 1 146 ? 30.457 -1.629 -44.863 1.00 97.56 146 THR A CA 1
ATOM 1182 C C . THR A 1 146 ? 30.074 -2.004 -46.295 1.00 97.56 146 THR A C 1
ATOM 1184 O O . THR A 1 146 ? 30.959 -2.339 -47.083 1.00 97.56 146 THR A O 1
ATOM 1187 N N . ALA A 1 147 ? 28.803 -1.856 -46.682 1.00 97.69 147 ALA A N 1
ATOM 1188 C CA . ALA A 1 147 ? 28.354 -2.074 -48.057 1.00 97.69 147 ALA A CA 1
ATOM 1189 C C . ALA A 1 147 ? 29.079 -1.162 -49.064 1.00 97.69 147 ALA A C 1
ATOM 1191 O O . ALA A 1 147 ? 29.504 -1.624 -50.127 1.00 97.69 147 ALA A O 1
ATOM 1192 N N . PHE A 1 148 ? 29.268 0.117 -48.725 1.00 97.50 148 PHE A N 1
ATOM 1193 C CA . PHE A 1 148 ? 29.977 1.077 -49.570 1.00 97.50 148 PHE A CA 1
ATOM 1194 C C . PHE A 1 148 ? 31.463 0.732 -49.733 1.00 97.50 148 PHE A C 1
ATOM 1196 O O . PHE A 1 148 ? 31.980 0.760 -50.853 1.00 97.50 148 PHE A O 1
ATOM 1203 N N . LEU A 1 149 ? 32.146 0.373 -48.641 1.00 96.62 149 LEU A N 1
ATOM 1204 C CA . LEU A 1 149 ? 33.560 -0.012 -48.668 1.00 96.62 149 LEU A CA 1
ATOM 1205 C C . LEU A 1 149 ? 33.788 -1.264 -49.523 1.00 96.62 149 LEU A C 1
ATOM 1207 O O . LEU A 1 149 ? 34.696 -1.280 -50.354 1.00 96.62 149 LEU A O 1
ATOM 1211 N N . ILE A 1 150 ? 32.932 -2.281 -49.371 1.00 96.94 150 ILE A N 1
ATOM 1212 C CA . ILE A 1 150 ? 32.995 -3.511 -50.173 1.00 96.94 150 ILE A CA 1
ATOM 1213 C C . ILE A 1 150 ? 32.762 -3.193 -51.654 1.00 96.94 150 ILE A C 1
ATOM 1215 O O . ILE A 1 150 ? 33.563 -3.585 -52.503 1.00 96.94 150 ILE A O 1
ATOM 1219 N N . SER A 1 151 ? 31.702 -2.442 -51.966 1.00 96.38 151 SER A N 1
ATOM 1220 C CA . SER A 1 151 ? 31.349 -2.095 -53.349 1.00 96.38 151 SER A CA 1
ATOM 1221 C C . SER A 1 151 ? 32.457 -1.294 -54.037 1.00 96.38 151 SER A C 1
ATOM 1223 O O . SER A 1 151 ? 32.817 -1.583 -55.177 1.00 96.38 151 SER A O 1
ATOM 1225 N N . SER A 1 152 ? 33.048 -0.330 -53.326 1.00 95.44 152 SER A N 1
ATOM 1226 C CA . SER A 1 152 ? 34.157 0.486 -53.833 1.00 95.44 152 SER A CA 1
ATOM 1227 C C . SER A 1 152 ? 35.421 -0.344 -54.070 1.00 95.44 152 SER A C 1
ATOM 1229 O O . SER A 1 152 ? 36.106 -0.147 -55.073 1.00 95.44 152 SER A O 1
ATOM 1231 N N . GLY A 1 153 ? 35.713 -1.299 -53.180 1.00 94.94 153 GLY A N 1
ATOM 1232 C CA . GLY A 1 153 ? 36.822 -2.239 -53.347 1.00 94.94 153 GLY A CA 1
ATOM 1233 C C . GLY A 1 153 ? 36.669 -3.095 -54.605 1.00 94.94 153 GLY A C 1
ATOM 1234 O O . GLY A 1 153 ? 37.583 -3.142 -55.425 1.00 94.94 153 GLY A O 1
ATOM 1235 N N . ILE A 1 154 ? 35.490 -3.696 -54.803 1.00 95.69 154 ILE A N 1
ATOM 1236 C CA . ILE A 1 154 ? 35.184 -4.507 -55.993 1.00 95.69 154 ILE A CA 1
ATOM 1237 C C . ILE A 1 154 ? 35.297 -3.668 -57.272 1.00 95.69 154 ILE A C 1
ATOM 1239 O O . ILE A 1 154 ? 35.955 -4.086 -58.225 1.00 95.69 154 ILE A O 1
ATOM 1243 N N . ALA A 1 155 ? 34.694 -2.475 -57.295 1.00 95.50 155 ALA A N 1
ATOM 1244 C CA . ALA A 1 155 ? 34.734 -1.590 -58.457 1.00 95.50 155 ALA A CA 1
ATOM 1245 C C . ALA A 1 155 ? 36.173 -1.204 -58.839 1.00 95.50 155 ALA A C 1
ATOM 1247 O O . ALA A 1 155 ? 36.519 -1.210 -60.021 1.00 95.50 155 ALA A O 1
ATOM 1248 N N . LYS A 1 156 ? 37.027 -0.930 -57.843 1.00 95.44 156 LYS A N 1
ATOM 1249 C CA . LYS A 1 156 ? 38.447 -0.637 -58.060 1.00 95.44 156 LYS A CA 1
ATOM 1250 C C . LYS A 1 156 ? 39.179 -1.825 -58.687 1.00 95.44 156 LYS A C 1
ATOM 1252 O O . LYS A 1 156 ? 39.847 -1.646 -59.700 1.00 95.44 156 LYS A O 1
ATOM 1257 N N . THR A 1 157 ? 39.014 -3.028 -58.135 1.00 95.69 157 THR A N 1
ATOM 1258 C CA . THR A 1 157 ? 39.655 -4.244 -58.662 1.00 95.69 157 THR A CA 1
ATOM 1259 C C . THR A 1 157 ? 39.220 -4.546 -60.098 1.00 95.69 157 THR A C 1
ATOM 1261 O O . THR A 1 157 ? 40.056 -4.875 -60.937 1.00 95.69 157 THR A O 1
ATOM 1264 N N . ILE A 1 158 ? 37.930 -4.388 -60.413 1.00 95.38 158 ILE A N 1
ATOM 1265 C CA . ILE A 1 158 ? 37.427 -4.546 -61.786 1.00 95.38 158 ILE A CA 1
ATOM 1266 C C . ILE A 1 158 ? 38.059 -3.500 -62.715 1.00 95.38 158 ILE A C 1
ATOM 1268 O O . ILE A 1 158 ? 38.510 -3.848 -63.803 1.00 95.38 158 ILE A O 1
ATOM 1272 N N . GLY A 1 159 ? 38.130 -2.235 -62.291 1.00 95.31 159 GLY A N 1
ATOM 1273 C CA . GLY A 1 159 ? 38.743 -1.164 -63.081 1.00 95.31 159 GLY A CA 1
ATOM 1274 C C . GLY A 1 159 ? 40.227 -1.408 -63.378 1.00 95.31 159 GLY A C 1
ATOM 1275 O O . GLY A 1 159 ? 40.666 -1.218 -64.510 1.00 95.31 159 GLY A O 1
ATOM 1276 N N . GLU A 1 160 ? 40.990 -1.883 -62.391 1.00 95.44 160 GLU A N 1
ATOM 1277 C CA . GLU A 1 160 ? 42.397 -2.271 -62.564 1.00 95.44 160 GLU A CA 1
ATOM 1278 C C . GLU A 1 160 ? 42.549 -3.413 -63.581 1.00 95.44 160 GLU A C 1
ATOM 1280 O O . GLU A 1 160 ? 43.391 -3.329 -64.476 1.00 95.44 160 GLU A O 1
ATOM 1285 N N . ALA A 1 161 ? 41.696 -4.439 -63.504 1.00 94.31 161 ALA A N 1
ATOM 1286 C CA . ALA A 1 161 ? 41.707 -5.555 -64.447 1.00 94.31 161 ALA A CA 1
ATOM 1287 C C . ALA A 1 161 ? 41.353 -5.122 -65.881 1.00 94.31 161 ALA A C 1
ATOM 1289 O O . ALA A 1 161 ? 42.026 -5.522 -66.831 1.00 94.31 161 ALA A O 1
ATOM 1290 N N . VAL A 1 162 ? 40.333 -4.273 -66.052 1.00 95.06 162 VAL A N 1
ATOM 1291 C CA . VAL A 1 162 ? 39.941 -3.736 -67.368 1.00 95.06 162 VAL A CA 1
ATOM 1292 C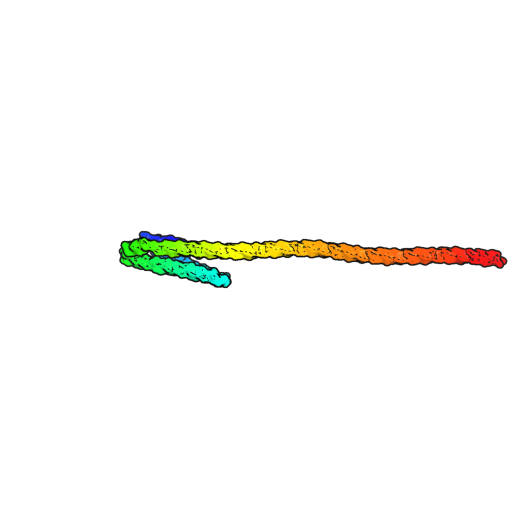 C . VAL A 1 162 ? 41.067 -2.901 -67.977 1.00 95.06 162 VAL A C 1
ATOM 1294 O O . VAL A 1 162 ? 41.381 -3.075 -69.154 1.00 95.06 162 VAL A O 1
ATOM 1297 N N . ASN A 1 163 ? 41.714 -2.043 -67.183 1.00 94.81 163 ASN A N 1
ATOM 1298 C CA . ASN A 1 163 ? 42.853 -1.250 -67.647 1.00 94.81 163 ASN A CA 1
ATOM 1299 C C . ASN A 1 163 ? 44.031 -2.136 -68.070 1.00 94.81 163 ASN A C 1
ATOM 1301 O O . ASN A 1 163 ? 44.631 -1.885 -69.112 1.00 94.81 163 ASN A O 1
ATOM 1305 N N . ALA A 1 164 ? 44.339 -3.190 -67.309 1.00 94.31 164 ALA A N 1
ATOM 1306 C CA . ALA A 1 164 ? 45.382 -4.143 -67.681 1.00 94.31 164 ALA A CA 1
ATOM 1307 C C . ALA A 1 164 ? 45.071 -4.827 -69.025 1.00 94.31 164 ALA A C 1
ATOM 1309 O O . ALA A 1 164 ? 45.928 -4.868 -69.905 1.00 94.31 164 ALA A O 1
ATOM 1310 N N . ILE A 1 165 ? 43.829 -5.283 -69.224 1.00 93.94 165 ILE A N 1
ATOM 1311 C CA . ILE A 1 165 ? 43.386 -5.899 -70.485 1.00 93.94 165 ILE A CA 1
ATOM 1312 C C . ILE A 1 165 ? 43.477 -4.911 -71.654 1.00 93.94 165 ILE A C 1
ATOM 1314 O O . ILE A 1 165 ? 43.933 -5.285 -72.736 1.00 93.94 165 ILE A O 1
ATOM 1318 N N . ALA A 1 166 ? 43.059 -3.658 -71.462 1.00 93.69 166 ALA A N 1
ATOM 1319 C CA . ALA A 1 166 ? 43.116 -2.629 -72.498 1.00 93.69 166 ALA A CA 1
ATOM 1320 C C . ALA A 1 166 ? 44.563 -2.317 -72.915 1.00 93.69 166 ALA A C 1
ATOM 1322 O O . ALA A 1 166 ? 44.859 -2.242 -74.111 1.00 93.69 166 ALA A O 1
ATOM 1323 N N . THR A 1 167 ? 45.475 -2.203 -71.946 1.00 93.69 167 THR A N 1
ATOM 1324 C CA . THR A 1 167 ? 46.908 -2.012 -72.205 1.00 93.69 167 THR A CA 1
ATOM 1325 C C . THR A 1 167 ? 47.492 -3.201 -72.958 1.00 93.69 167 THR A C 1
ATOM 1327 O O . THR A 1 167 ? 48.067 -3.005 -74.025 1.00 93.69 167 THR A O 1
ATOM 1330 N N . SER A 1 168 ? 47.265 -4.434 -72.492 1.00 93.69 168 SER A N 1
ATOM 1331 C CA . SER A 1 168 ? 47.736 -5.633 -73.197 1.00 93.69 168 SER A CA 1
ATOM 1332 C C . SER A 1 168 ? 47.154 -5.747 -74.607 1.00 93.69 168 SER A C 1
ATOM 1334 O O . SER A 1 168 ? 47.862 -6.118 -75.533 1.00 93.69 168 SER A O 1
ATOM 1336 N N . SER A 1 169 ? 45.886 -5.381 -74.811 1.00 93.75 169 SER A N 1
ATOM 1337 C CA . SER A 1 169 ? 45.271 -5.369 -76.147 1.00 93.75 169 SER A CA 1
ATOM 1338 C C . SER A 1 169 ? 45.924 -4.333 -77.066 1.00 93.75 169 SER A C 1
ATOM 1340 O O . SER A 1 169 ? 46.140 -4.604 -78.245 1.00 93.75 169 SER A O 1
ATOM 1342 N N . THR A 1 170 ? 46.281 -3.167 -76.521 1.00 92.06 170 THR A N 1
ATOM 1343 C CA . THR A 1 170 ? 47.009 -2.117 -77.248 1.00 92.06 170 THR A CA 1
ATOM 1344 C C . THR A 1 170 ? 48.416 -2.582 -77.624 1.00 92.06 170 THR A C 1
ATOM 1346 O O . THR A 1 170 ? 48.834 -2.395 -78.763 1.00 92.06 170 THR A O 1
ATOM 1349 N N . GLU A 1 171 ? 49.130 -3.230 -76.702 1.00 91.94 171 GLU A N 1
ATOM 1350 C CA . GLU A 1 171 ? 50.449 -3.825 -76.958 1.00 91.94 171 GLU A CA 1
ATOM 1351 C C . GLU A 1 171 ? 50.391 -4.956 -77.995 1.00 91.94 171 GLU A C 1
ATOM 1353 O O . GLU A 1 171 ? 51.265 -5.057 -78.857 1.00 91.94 171 GLU A O 1
ATOM 1358 N N . ILE A 1 172 ? 49.352 -5.797 -77.958 1.00 91.69 172 ILE A N 1
ATOM 1359 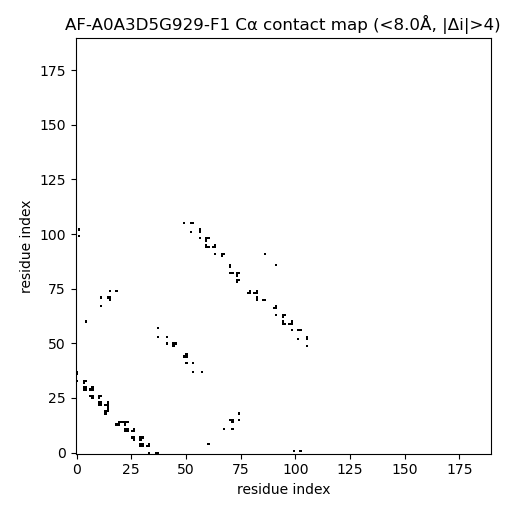C CA . ILE A 1 172 ? 49.133 -6.836 -78.972 1.00 91.69 172 ILE A CA 1
ATOM 1360 C C . ILE A 1 172 ? 48.905 -6.187 -80.338 1.00 91.69 172 ILE A C 1
ATOM 1362 O O . ILE A 1 172 ? 49.546 -6.588 -81.304 1.00 91.69 172 ILE A O 1
ATOM 1366 N N . ALA A 1 173 ? 48.042 -5.173 -80.430 1.00 92.19 173 ALA A N 1
ATOM 1367 C CA . ALA A 1 173 ? 47.755 -4.492 -81.691 1.00 92.19 173 ALA A CA 1
ATOM 1368 C C . ALA A 1 173 ? 49.009 -3.842 -82.297 1.00 92.19 173 ALA A C 1
ATOM 1370 O O . ALA A 1 173 ? 49.283 -4.032 -83.481 1.00 92.19 173 ALA A O 1
ATOM 1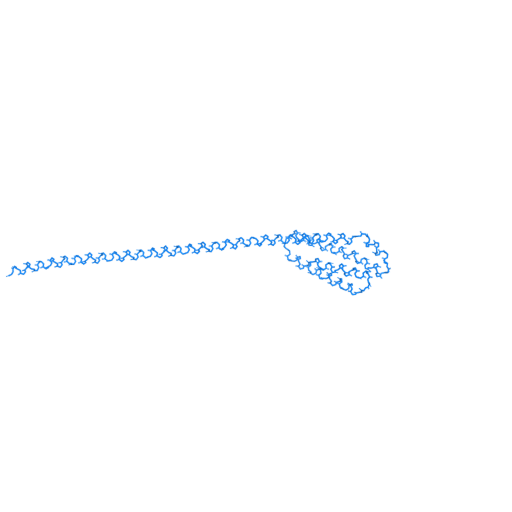371 N N . THR A 1 174 ? 49.809 -3.139 -81.488 1.00 92.25 174 THR A N 1
ATOM 1372 C CA . THR A 1 174 ? 51.069 -2.537 -81.954 1.00 92.25 174 THR A CA 1
ATOM 1373 C C . THR A 1 174 ? 52.098 -3.592 -82.355 1.00 92.25 174 THR A C 1
ATOM 1375 O O . THR A 1 174 ? 52.790 -3.426 -83.358 1.00 92.25 174 THR A O 1
ATOM 1378 N N . THR A 1 175 ? 52.177 -4.710 -81.629 1.00 92.06 175 THR A N 1
ATOM 1379 C CA . THR A 1 175 ? 53.064 -5.827 -81.986 1.00 92.06 175 THR A CA 1
ATOM 1380 C C . THR A 1 175 ? 52.634 -6.496 -83.293 1.00 92.06 175 THR A C 1
ATOM 1382 O O . THR A 1 175 ? 53.488 -6.805 -84.123 1.00 92.06 175 THR A O 1
ATOM 1385 N N . VAL A 1 176 ? 51.329 -6.693 -83.504 1.00 92.12 176 VAL A N 1
ATOM 1386 C CA . VAL A 1 176 ? 50.771 -7.242 -84.751 1.00 92.12 176 VAL A CA 1
ATOM 1387 C C . VAL A 1 176 ? 51.073 -6.317 -85.926 1.00 92.12 176 VAL A C 1
ATOM 1389 O O . VAL A 1 176 ? 51.584 -6.788 -86.939 1.00 92.12 176 VAL A O 1
ATOM 1392 N N . GLU A 1 177 ? 50.856 -5.007 -85.779 1.00 92.25 177 GLU A N 1
ATOM 1393 C CA . GLU A 1 177 ? 51.184 -4.025 -86.822 1.00 92.25 177 GLU A CA 1
ATOM 1394 C C . GLU A 1 177 ? 52.684 -4.056 -87.169 1.00 92.25 177 GLU A C 1
ATOM 1396 O O . GLU A 1 177 ? 53.074 -4.037 -88.339 1.00 92.25 177 GLU A O 1
ATOM 1401 N N . GLN A 1 178 ? 53.550 -4.161 -86.157 1.00 91.19 178 GLN A N 1
ATOM 1402 C CA . GLN A 1 178 ? 54.994 -4.258 -86.357 1.00 91.19 178 GLN A CA 1
ATOM 1403 C C . GLN A 1 178 ? 55.403 -5.566 -87.057 1.00 91.19 178 GLN A C 1
ATOM 1405 O O . GLN A 1 178 ? 56.280 -5.551 -87.929 1.00 91.19 178 GLN A O 1
ATOM 1410 N N . GLN A 1 179 ? 54.780 -6.694 -86.701 1.00 91.25 179 GLN A N 1
ATOM 1411 C CA . GLN A 1 179 ? 54.997 -7.977 -87.374 1.00 91.25 179 GLN A CA 1
ATOM 1412 C C . GLN A 1 179 ? 54.543 -7.928 -88.831 1.00 91.25 179 GLN A C 1
ATOM 1414 O O . GLN A 1 179 ? 55.277 -8.386 -89.702 1.00 91.25 179 GLN A O 1
ATOM 1419 N N . GLU A 1 180 ? 53.387 -7.328 -89.107 1.00 90.75 180 GLU A N 1
ATOM 1420 C CA . GLU A 1 180 ? 52.859 -7.172 -90.461 1.00 90.75 180 GLU A CA 1
ATOM 1421 C C . GLU A 1 180 ? 53.799 -6.319 -91.325 1.00 90.75 180 GLU A C 1
ATOM 1423 O O . GLU A 1 180 ? 54.204 -6.744 -92.408 1.00 90.75 180 GLU A O 1
ATOM 1428 N N . ARG A 1 181 ? 54.265 -5.171 -90.811 1.00 89.12 181 ARG A N 1
ATOM 1429 C CA . ARG A 1 181 ? 55.276 -4.341 -91.493 1.00 89.12 181 ARG A CA 1
ATOM 1430 C C . ARG A 1 181 ? 56.566 -5.108 -91.777 1.00 89.12 181 ARG A C 1
ATOM 1432 O O . ARG A 1 181 ? 57.109 -5.005 -92.876 1.00 89.12 181 ARG A O 1
ATOM 1439 N N . THR A 1 182 ? 57.054 -5.879 -90.806 1.00 89.81 182 THR A N 1
ATOM 1440 C CA . THR A 1 182 ? 58.282 -6.677 -90.958 1.00 89.81 182 THR A CA 1
ATOM 1441 C C . THR A 1 182 ? 58.096 -7.787 -91.996 1.00 89.81 182 THR A C 1
ATOM 1443 O O . THR A 1 182 ? 58.965 -7.984 -92.843 1.00 89.81 182 THR A O 1
ATOM 1446 N N . ALA A 1 183 ? 56.952 -8.477 -91.986 1.00 87.31 183 ALA A N 1
ATOM 1447 C CA . ALA A 1 183 ? 56.623 -9.523 -92.951 1.00 87.31 183 ALA A CA 1
ATOM 1448 C C . ALA A 1 183 ? 56.505 -8.972 -94.383 1.00 87.31 183 ALA A C 1
ATOM 1450 O O . ALA A 1 183 ? 57.006 -9.595 -95.323 1.00 87.31 183 ALA A O 1
ATOM 1451 N N . ILE A 1 184 ? 55.913 -7.783 -94.556 1.00 86.50 184 ILE A N 1
ATOM 1452 C CA . ILE A 1 184 ? 55.858 -7.080 -95.848 1.00 86.50 184 ILE A CA 1
ATOM 1453 C C . ILE A 1 184 ? 57.271 -6.724 -96.329 1.00 86.50 184 ILE A C 1
ATOM 1455 O O . ILE A 1 184 ? 57.603 -6.980 -97.485 1.00 86.50 184 ILE A O 1
ATOM 1459 N N . GLN A 1 185 ? 58.125 -6.181 -95.453 1.00 85.94 185 GLN A N 1
ATOM 1460 C CA . GLN A 1 185 ? 59.514 -5.848 -95.797 1.00 85.94 185 GLN A CA 1
ATOM 1461 C C . GLN A 1 185 ? 60.332 -7.079 -96.203 1.00 85.94 185 GLN A C 1
ATOM 1463 O O . GLN A 1 185 ? 61.088 -7.014 -97.168 1.00 85.94 185 GLN A O 1
ATOM 1468 N N . GLN A 1 186 ? 60.170 -8.202 -95.500 1.00 83.44 186 GLN A N 1
ATOM 1469 C CA . GLN A 1 186 ? 60.845 -9.456 -95.843 1.00 83.44 186 GLN A CA 1
ATOM 1470 C C . GLN A 1 186 ? 60.336 -10.043 -97.163 1.00 83.44 186 GLN A C 1
ATOM 1472 O O . GLN A 1 186 ? 61.138 -10.508 -97.966 1.00 83.44 186 GLN A O 1
ATOM 1477 N N . SER A 1 187 ? 59.026 -9.979 -97.417 1.00 83.81 187 SER A N 1
ATOM 1478 C CA . SER A 1 187 ? 58.428 -10.479 -98.663 1.00 83.81 187 SER A CA 1
ATOM 1479 C C . SER A 1 187 ? 58.831 -9.650 -99.886 1.00 83.81 187 SER A C 1
ATOM 1481 O O . SER A 1 187 ? 58.946 -10.195 -100.974 1.00 83.81 187 SER A O 1
ATOM 1483 N N . ALA A 1 188 ? 59.070 -8.344 -99.722 1.00 78.81 188 ALA A N 1
ATOM 1484 C CA . ALA A 1 188 ? 59.538 -7.464 -100.795 1.00 78.81 188 ALA A CA 1
ATOM 1485 C C . ALA A 1 188 ? 61.040 -7.615 -101.123 1.00 78.81 188 ALA A C 1
ATOM 1487 O O . ALA A 1 188 ? 61.506 -7.032 -102.100 1.00 78.81 188 ALA A O 1
ATOM 1488 N N . ALA A 1 189 ? 61.801 -8.346 -100.302 1.00 73.56 189 ALA A N 1
ATOM 1489 C CA . ALA A 1 189 ? 63.246 -8.536 -100.452 1.00 73.56 189 ALA A CA 1
ATOM 1490 C C . ALA A 1 189 ? 63.640 -9.858 -101.153 1.00 73.56 189 ALA A C 1
ATOM 1492 O O . ALA A 1 189 ? 64.834 -10.155 -101.235 1.00 73.56 189 ALA A O 1
ATOM 1493 N N . VAL A 1 190 ? 62.664 -10.639 -101.637 1.00 59.59 190 VAL A N 1
ATOM 1494 C CA . VAL A 1 190 ? 62.827 -11.915 -102.370 1.00 59.59 190 VAL A CA 1
ATOM 1495 C C . VAL A 1 190 ? 62.399 -11.733 -103.820 1.00 59.59 190 VAL A C 1
ATOM 1497 O O . VAL A 1 190 ? 63.118 -12.252 -104.703 1.00 59.59 190 VAL A O 1
#

Nearest PDB structures (foldseek):
  4k0d-assembly1_B  TM=8.474E-01  e=5.216E-02  Anaeromyxobacter dehalogenans 2CP-C
  8to0-assembly1_F  TM=3.545E-01  e=8.703E+00  Mus musculus

Solvent-accessible surface area (backbone atoms only — not comparable to full-atom values): 10070 Å² total; per-residue (Å²): 106,68,69,34,55,53,49,30,54,51,20,52,51,48,22,75,75,69,69,44,65,67,25,54,53,51,24,55,51,27,50,52,51,35,52,53,49,52,52,58,48,58,74,67,55,79,55,67,70,58,50,52,51,50,53,49,48,53,49,39,52,47,55,45,49,61,56,47,50,56,37,51,54,28,47,76,71,68,37,53,67,62,30,49,54,59,55,70,66,42,56,66,57,54,43,49,50,56,40,50,56,51,52,49,53,53,50,52,54,52,49,54,52,52,50,53,54,49,51,54,49,52,51,51,50,53,48,50,54,49,53,51,53,52,49,50,54,50,51,52,51,52,51,51,52,52,52,49,53,52,52,53,51,53,54,50,54,52,51,54,52,52,50,51,52,52,51,52,52,49,51,49,50,55,49,49,53,51,48,52,54,50,51,52,5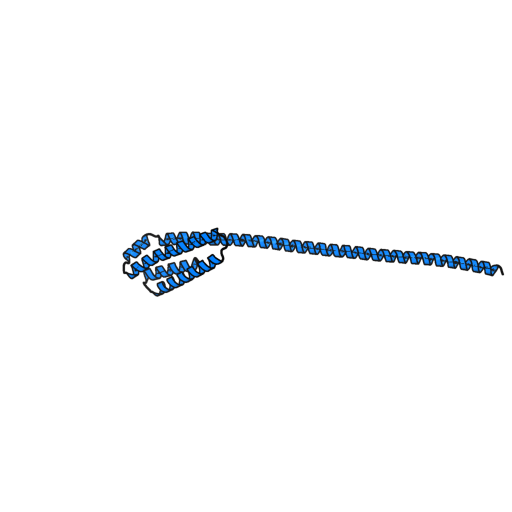6,56,62,74,72,112

Mean predicted aligned error: 9.13 Å

Foldseek 3Di:
DVVLLVLLVVLLVCCLVPVDCVSVVSNVVSVVVVVVVLVVVLVVDPDPVLNVLSVVLVVLSVVLVVLSVVLSVCVVVVNSVVSVVSVVVCPNVVSVVVNVVSVVVSVVVVVVVVVVVVVVVVVVVVVVVVVVVVVVVVVVVVVVVVVVVVVVVVVVVVVVVVVVVVVVVVVVVVVVVVVVVVVVVVVVVD

pLDDT: mean 94.59, std 4.18, range [59.59, 98.31]

Secondary structure (DSSP, 8-state):
-HHHHHHHHHHHHHHHHH--HHHHHHHHHHHHHHHHHHHHHHTT---HHHHHHHHHHHHHHHHHHHHHHHHHHHHHTT-HHHHHHHHHT-HHHHHHHHHHHHHHHHHHHHHHHHHHHHHHHHHHHHHHHHHHHHHHHHHHHHHHHHHHHHHHHHHHHHHHHHHHHHHHHHHHHHHHHHHHHHHHHHHTT-

Radius of gyration: 47.42 Å; Cα contacts (8 Å, |Δi|>4): 79; chains: 1; bounding box: 94×23×136 Å